Protein AF-A0A920L5B8-F1 (afdb_monomer_lite)

Radius of gyration: 17.92 Å; chains: 1; bounding box: 44×46×46 Å

pLDDT: mean 71.56, std 21.58, range [20.84, 95.31]

Structure (mmCIF, N/CA/C/O backbone):
data_AF-A0A920L5B8-F1
#
_entry.id   AF-A0A920L5B8-F1
#
loop_
_atom_site.group_PDB
_atom_site.id
_atom_site.type_symbol
_atom_site.label_atom_id
_atom_site.label_alt_id
_atom_site.label_comp_id
_atom_site.label_asym_id
_atom_site.label_entity_id
_atom_site.label_seq_id
_atom_site.pdbx_PDB_ins_code
_atom_site.Cartn_x
_atom_site.Cartn_y
_atom_site.Cartn_z
_atom_site.occupancy
_atom_site.B_iso_or_equiv
_atom_site.auth_seq_id
_atom_site.auth_comp_id
_atom_site.auth_asym_id
_atom_site.auth_atom_id
_atom_site.pdbx_PDB_model_num
ATOM 1 N N . MET A 1 1 ? 16.867 -9.151 -27.457 1.00 30.91 1 MET A N 1
ATOM 2 C CA . MET A 1 1 ? 15.542 -9.246 -28.100 1.00 30.91 1 MET A CA 1
ATOM 3 C C . MET A 1 1 ? 14.532 -8.808 -27.054 1.00 30.91 1 MET A C 1
ATOM 5 O O . MET A 1 1 ? 14.183 -9.601 -26.193 1.00 30.91 1 MET A O 1
ATOM 9 N N . MET A 1 2 ? 14.224 -7.510 -27.027 1.00 29.92 2 MET A N 1
ATOM 10 C CA . MET A 1 2 ? 13.249 -6.923 -26.103 1.00 29.92 2 MET A CA 1
ATOM 11 C C . MET A 1 2 ? 11.856 -7.281 -26.629 1.00 29.92 2 MET A C 1
ATOM 13 O O . MET A 1 2 ? 11.573 -7.010 -27.794 1.00 29.92 2 MET A O 1
ATOM 17 N N . MET A 1 3 ? 11.020 -7.935 -25.822 1.00 32.19 3 MET A N 1
ATOM 18 C CA . MET A 1 3 ? 9.588 -8.008 -26.113 1.00 32.19 3 MET A CA 1
ATOM 19 C C . MET A 1 3 ? 8.987 -6.674 -25.682 1.00 32.19 3 MET A C 1
ATOM 21 O O . MET A 1 3 ? 8.795 -6.455 -24.491 1.00 32.19 3 MET A O 1
ATOM 25 N N . GLN A 1 4 ? 8.725 -5.796 -26.643 1.00 35.47 4 GLN A N 1
ATOM 26 C CA . GLN A 1 4 ? 7.778 -4.705 -26.456 1.00 35.47 4 GLN A CA 1
ATOM 27 C C . GLN A 1 4 ? 6.396 -5.360 -26.349 1.00 35.47 4 GLN A C 1
ATOM 29 O O . GLN A 1 4 ? 6.001 -6.112 -27.243 1.00 35.47 4 GLN A O 1
ATOM 34 N N . ARG A 1 5 ? 5.746 -5.234 -25.191 1.00 47.03 5 ARG A N 1
ATOM 35 C CA . ARG A 1 5 ? 4.374 -5.703 -24.992 1.00 47.03 5 ARG A CA 1
ATOM 36 C C . ARG A 1 5 ? 3.487 -4.475 -24.946 1.00 47.03 5 ARG A C 1
ATOM 38 O O . ARG A 1 5 ? 3.365 -3.866 -23.892 1.00 47.03 5 ARG A O 1
ATOM 45 N N . ASP A 1 6 ? 2.881 -4.175 -26.082 1.00 42.00 6 ASP A N 1
ATOM 46 C CA . ASP A 1 6 ? 1.761 -3.250 -26.166 1.00 42.00 6 ASP A CA 1
ATOM 47 C C . ASP A 1 6 ? 0.565 -3.950 -25.500 1.00 42.00 6 ASP A C 1
ATOM 49 O O . ASP A 1 6 ? -0.008 -4.915 -26.017 1.00 42.00 6 ASP A O 1
ATOM 53 N N . LEU A 1 7 ? 0.262 -3.567 -24.261 1.00 46.00 7 LEU A N 1
ATOM 54 C CA . LEU A 1 7 ? -1.011 -3.891 -23.626 1.00 46.00 7 LEU A CA 1
ATOM 55 C C . LEU A 1 7 ? -2.042 -2.906 -24.189 1.00 46.00 7 LEU A C 1
ATOM 57 O O . LEU A 1 7 ? -2.391 -1.927 -23.539 1.00 46.00 7 LEU A O 1
ATOM 61 N N . ASP A 1 8 ? -2.517 -3.178 -25.408 1.00 50.62 8 ASP A N 1
ATOM 62 C CA . ASP A 1 8 ? -3.569 -2.407 -26.083 1.00 50.62 8 ASP A CA 1
ATOM 63 C C . ASP A 1 8 ? -4.897 -2.559 -25.324 1.00 50.62 8 ASP A C 1
ATOM 65 O O . ASP A 1 8 ? -5.742 -3.408 -25.627 1.00 50.62 8 ASP A O 1
ATOM 69 N N . VAL A 1 9 ? -5.083 -1.770 -24.267 1.00 52.72 9 VAL A N 1
ATOM 70 C CA . VAL A 1 9 ? -6.363 -1.673 -23.565 1.00 52.72 9 VAL A CA 1
ATOM 71 C C . VAL A 1 9 ? -7.166 -0.564 -24.225 1.00 52.72 9 VAL A C 1
ATOM 73 O O . VAL A 1 9 ? -7.097 0.584 -23.811 1.00 52.72 9 VAL A O 1
ATOM 76 N N . GLU A 1 10 ? -7.947 -0.891 -25.248 1.00 55.59 10 GLU A N 1
ATOM 77 C CA . GLU A 1 10 ? -8.912 0.050 -25.815 1.00 55.59 10 GLU A CA 1
ATOM 78 C C . GLU A 1 10 ? -10.115 0.170 -24.875 1.00 55.59 10 GLU A C 1
ATOM 80 O O . GLU A 1 10 ? -10.779 -0.819 -24.543 1.00 55.59 10 GLU A O 1
ATOM 85 N N . ILE A 1 11 ? -10.405 1.386 -24.421 1.00 57.59 11 ILE A N 1
ATOM 86 C CA . ILE A 1 11 ? -11.580 1.637 -23.598 1.00 57.59 11 ILE A CA 1
ATOM 87 C C . ILE A 1 11 ? -12.639 2.287 -24.477 1.00 57.59 11 ILE A C 1
ATOM 89 O O . ILE A 1 11 ? -12.420 3.338 -25.078 1.00 57.59 11 ILE A O 1
ATOM 93 N N . GLN A 1 12 ? -13.802 1.642 -24.532 1.00 67.12 12 GLN A N 1
ATOM 94 C CA . GLN A 1 12 ? -14.923 2.069 -25.355 1.00 67.12 12 GLN A CA 1
ATOM 95 C C . GLN A 1 12 ? -16.085 2.545 -24.483 1.00 67.12 12 GLN A C 1
ATOM 97 O O . GLN A 1 12 ? -16.550 1.824 -23.595 1.00 67.12 12 GLN A O 1
ATOM 102 N N . PHE A 1 13 ? -16.600 3.742 -24.760 1.00 65.38 13 PHE A N 1
ATOM 103 C CA . PHE A 1 13 ? -17.850 4.231 -24.184 1.00 65.38 13 PHE A CA 1
ATOM 104 C C . PHE A 1 13 ? -18.845 4.612 -25.262 1.00 65.38 13 PHE A C 1
ATOM 106 O O . PHE A 1 13 ? -18.477 5.072 -26.338 1.00 65.38 13 PHE A O 1
ATOM 113 N N . LYS A 1 14 ? -20.127 4.467 -24.929 1.00 72.62 14 LYS A N 1
ATOM 114 C CA . LYS A 1 14 ? -21.239 4.892 -25.768 1.00 72.62 14 LYS A CA 1
ATOM 115 C C . LYS A 1 14 ? -22.034 5.971 -25.050 1.00 72.62 14 LYS A C 1
ATOM 117 O O . LYS A 1 14 ? -22.434 5.765 -23.901 1.00 72.62 14 LYS A O 1
ATOM 122 N N . ASP A 1 15 ? -22.241 7.114 -25.693 1.00 74.56 15 ASP A N 1
ATOM 123 C CA . ASP A 1 15 ? -23.085 8.168 -25.131 1.00 74.56 15 ASP A CA 1
ATOM 124 C C . ASP A 1 15 ? -24.586 7.850 -25.289 1.00 74.56 15 ASP A C 1
ATOM 126 O O . ASP A 1 15 ? -24.990 6.842 -25.876 1.00 74.56 15 ASP A O 1
ATOM 130 N N . HIS A 1 16 ? -25.443 8.721 -24.750 1.00 68.12 16 HIS A N 1
ATOM 131 C CA . HIS A 1 16 ? -26.898 8.560 -24.833 1.00 68.12 16 HIS A CA 1
ATOM 132 C C . HIS A 1 16 ? -27.455 8.721 -26.261 1.00 68.12 16 HIS A C 1
ATOM 134 O O . HIS A 1 16 ? -28.543 8.228 -26.547 1.00 68.12 16 HIS A O 1
ATOM 140 N N . ALA A 1 17 ? -26.720 9.392 -27.153 1.00 83.75 17 ALA A N 1
ATOM 141 C CA . ALA A 1 17 ? -27.067 9.535 -28.565 1.00 83.75 17 ALA A CA 1
ATOM 142 C C . ALA A 1 17 ? -26.612 8.328 -29.407 1.00 83.75 17 ALA A C 1
ATOM 144 O O . ALA A 1 17 ? -26.988 8.212 -30.573 1.00 83.75 17 ALA A O 1
ATOM 145 N N . GLY A 1 18 ? -25.852 7.405 -28.812 1.00 77.62 18 GLY A N 1
ATOM 146 C CA . GLY A 1 18 ? -25.339 6.212 -29.463 1.00 77.62 18 GLY A CA 1
ATOM 147 C C . GLY A 1 18 ? -23.988 6.405 -30.151 1.00 77.62 18 GLY A C 1
ATOM 148 O O . GLY A 1 18 ? -23.583 5.506 -30.887 1.00 77.62 18 GLY A O 1
ATOM 149 N N . ASN A 1 19 ? -23.294 7.519 -29.913 1.00 76.88 19 ASN A N 1
ATOM 150 C CA . ASN A 1 19 ? -21.935 7.724 -30.404 1.00 76.88 19 ASN A CA 1
ATOM 151 C C . ASN A 1 19 ? -20.961 6.877 -29.588 1.00 76.88 19 ASN A C 1
ATOM 153 O O . ASN A 1 19 ? -21.048 6.842 -28.360 1.00 76.88 19 ASN A O 1
ATOM 157 N N . GLU A 1 20 ? -20.044 6.210 -30.277 1.00 83.44 20 GLU A N 1
ATOM 158 C CA . GLU A 1 20 ? -19.012 5.369 -29.677 1.00 83.44 20 GLU A CA 1
ATOM 159 C C . GLU A 1 20 ? -17.685 6.129 -29.650 1.00 83.44 20 GLU A C 1
ATOM 161 O O . GLU A 1 20 ? -17.288 6.754 -30.632 1.00 83.44 20 GLU A O 1
ATOM 166 N N . TYR A 1 21 ? -17.021 6.089 -28.501 1.00 67.00 21 TYR A N 1
ATOM 167 C CA . TYR A 1 21 ? -15.744 6.731 -28.242 1.00 67.00 21 TYR A CA 1
ATOM 168 C C . TYR A 1 21 ? -14.762 5.660 -27.808 1.00 67.00 21 TYR A C 1
ATOM 170 O O . TYR A 1 21 ? -15.005 4.989 -26.807 1.00 67.00 21 TYR A O 1
ATOM 178 N N . SER A 1 22 ? -13.668 5.526 -28.544 1.00 61.88 22 SER A N 1
ATOM 179 C CA . SER A 1 22 ? -12.535 4.681 -28.195 1.00 61.88 22 SER A CA 1
ATOM 180 C C . SER A 1 22 ? -11.364 5.560 -27.791 1.00 61.88 22 SER A C 1
ATOM 182 O O . SER A 1 22 ? -11.025 6.520 -28.486 1.00 61.88 22 SER A O 1
ATOM 184 N N . PHE A 1 23 ? -10.734 5.225 -26.679 1.00 58.91 23 PHE A N 1
ATOM 185 C CA . PHE A 1 23 ? -9.445 5.780 -26.309 1.00 58.91 23 PHE A CA 1
ATOM 186 C C . PHE A 1 23 ? -8.481 4.630 -26.100 1.00 58.91 23 PHE A C 1
ATOM 188 O O . PHE A 1 23 ? -8.820 3.627 -25.464 1.00 58.91 23 PHE A O 1
ATOM 195 N N . GLU A 1 24 ? -7.288 4.780 -26.665 1.00 57.78 24 GLU A N 1
ATOM 196 C CA . GLU A 1 24 ? -6.177 3.921 -26.297 1.00 57.78 24 GLU A CA 1
ATOM 197 C C . GLU A 1 24 ? -5.919 4.140 -24.807 1.00 57.78 24 GLU A C 1
ATOM 199 O O . GLU A 1 24 ? -5.869 5.273 -24.311 1.00 57.78 24 GLU A O 1
ATOM 204 N N . GLY A 1 25 ? -5.888 3.038 -24.065 1.00 53.28 25 GLY A N 1
ATOM 205 C CA . GLY A 1 25 ? -5.519 3.040 -22.664 1.00 53.28 25 GLY A CA 1
ATOM 206 C C . GLY A 1 25 ? -4.110 3.605 -22.492 1.00 53.28 25 GLY A C 1
ATOM 207 O O . GLY A 1 25 ? -3.371 3.732 -23.466 1.00 53.28 25 GLY A O 1
ATOM 208 N N . PRO A 1 26 ? -3.729 3.974 -21.260 1.00 54.16 26 PRO A N 1
ATOM 209 C CA . PRO A 1 26 ? -2.380 4.463 -21.016 1.00 54.16 26 PRO A CA 1
ATOM 210 C C . PRO A 1 26 ? -1.370 3.428 -21.522 1.00 54.16 26 PRO A C 1
ATOM 212 O O . PRO A 1 26 ? -1.435 2.271 -21.102 1.00 54.16 26 PRO A O 1
ATOM 215 N N . ASP A 1 27 ? -0.472 3.850 -22.417 1.00 59.78 27 ASP A N 1
ATOM 216 C CA . ASP A 1 27 ? 0.689 3.053 -22.804 1.00 59.78 27 ASP A CA 1
ATOM 217 C C . ASP A 1 27 ? 1.473 2.722 -21.521 1.00 59.78 27 ASP A C 1
ATOM 219 O O . ASP A 1 27 ? 1.692 3.574 -20.651 1.00 59.78 27 ASP A O 1
ATOM 223 N N . ASP A 1 28 ? 1.854 1.454 -21.364 1.00 61.44 28 ASP A N 1
ATOM 224 C CA . ASP A 1 28 ? 2.651 1.003 -20.225 1.00 61.44 28 ASP A CA 1
ATOM 225 C C . ASP A 1 28 ? 4.090 1.571 -20.287 1.00 61.44 28 ASP A C 1
ATOM 227 O O . ASP A 1 28 ? 4.877 1.339 -19.368 1.00 61.44 28 ASP A O 1
ATOM 231 N N . SER A 1 29 ? 4.436 2.371 -21.306 1.00 63.38 29 SER A N 1
ATOM 232 C CA . SER A 1 29 ? 5.663 3.177 -21.376 1.00 63.38 29 SER A CA 1
ATOM 233 C C . SER A 1 29 ? 5.933 4.014 -20.123 1.00 63.38 29 SER A C 1
ATOM 235 O O . SER A 1 29 ? 7.091 4.213 -19.757 1.00 63.38 29 SER A O 1
ATOM 237 N N . ASP A 1 30 ? 4.881 4.476 -19.443 1.00 66.62 30 ASP A N 1
ATOM 238 C CA . ASP A 1 30 ? 4.988 5.301 -18.233 1.00 66.62 30 ASP A CA 1
ATOM 239 C C . ASP A 1 30 ? 4.884 4.488 -16.934 1.00 66.62 30 ASP A C 1
ATOM 241 O O . ASP A 1 30 ? 4.873 5.048 -15.830 1.00 66.62 30 ASP A O 1
ATOM 245 N N . LEU A 1 31 ? 4.807 3.157 -17.043 1.00 71.00 31 LEU A N 1
ATOM 246 C CA . LEU A 1 31 ? 4.773 2.230 -15.920 1.00 71.00 31 LEU A CA 1
ATOM 247 C C . LEU A 1 31 ? 6.190 1.937 -15.418 1.00 71.00 31 LEU A C 1
ATOM 249 O O . LEU A 1 31 ? 6.934 1.131 -15.973 1.00 71.00 31 LEU A O 1
ATOM 253 N N . LEU A 1 32 ? 6.534 2.552 -14.290 1.00 75.06 32 LEU A N 1
ATOM 254 C CA . LEU A 1 32 ? 7.825 2.385 -13.631 1.00 75.06 32 LEU A CA 1
ATOM 255 C C . LEU A 1 32 ? 8.004 0.987 -13.029 1.00 75.06 32 LEU A C 1
ATOM 257 O O . LEU A 1 32 ? 9.110 0.453 -13.037 1.00 75.06 32 LEU A O 1
ATOM 261 N N . ALA A 1 33 ? 6.933 0.429 -12.460 1.00 76.50 33 ALA A N 1
ATOM 262 C CA . ALA A 1 33 ? 6.931 -0.918 -11.906 1.00 76.50 33 ALA A CA 1
ATOM 263 C C . ALA A 1 33 ? 5.513 -1.499 -11.810 1.00 76.50 33 ALA A C 1
ATOM 265 O O . ALA A 1 33 ? 4.560 -0.813 -11.416 1.00 76.50 33 ALA A O 1
ATOM 266 N N . PHE A 1 34 ? 5.417 -2.797 -12.079 1.00 79.56 34 PHE A N 1
ATOM 267 C CA . PHE A 1 34 ? 4.254 -3.649 -11.921 1.00 79.56 34 PHE A CA 1
ATOM 268 C C . PHE A 1 34 ? 4.581 -4.951 -11.186 1.00 79.56 34 PHE A C 1
ATOM 270 O O . PHE A 1 34 ? 5.283 -5.830 -11.687 1.00 79.56 34 PHE A O 1
ATOM 277 N N . TYR A 1 35 ? 3.934 -5.128 -10.033 1.00 80.81 35 TYR A N 1
ATOM 278 C CA . TYR A 1 35 ? 3.974 -6.371 -9.269 1.00 80.81 35 TYR A CA 1
ATOM 279 C C . TYR A 1 35 ? 2.635 -7.113 -9.387 1.00 80.81 35 TYR A C 1
ATOM 281 O O . TYR A 1 35 ? 1.652 -6.705 -8.757 1.00 80.81 35 TYR A O 1
ATOM 289 N N . PRO A 1 36 ? 2.562 -8.218 -10.151 1.00 76.88 36 PRO A N 1
ATOM 290 C CA . PRO A 1 36 ? 1.365 -9.057 -10.214 1.00 76.88 36 PRO A CA 1
ATOM 291 C C . PRO A 1 36 ? 1.142 -9.866 -8.928 1.00 76.88 36 PRO A C 1
ATOM 293 O O . PRO A 1 36 ? 0.041 -10.364 -8.716 1.00 76.88 36 PRO A O 1
ATOM 296 N N . LEU A 1 37 ? 2.179 -10.005 -8.088 1.00 79.44 37 LEU A N 1
ATOM 297 C CA . LEU A 1 37 ? 2.169 -10.788 -6.845 1.00 79.44 37 LEU A CA 1
ATOM 298 C C . LEU A 1 37 ? 1.729 -12.249 -7.049 1.00 79.44 37 LEU A C 1
ATOM 300 O O . LEU A 1 37 ? 1.071 -12.861 -6.207 1.00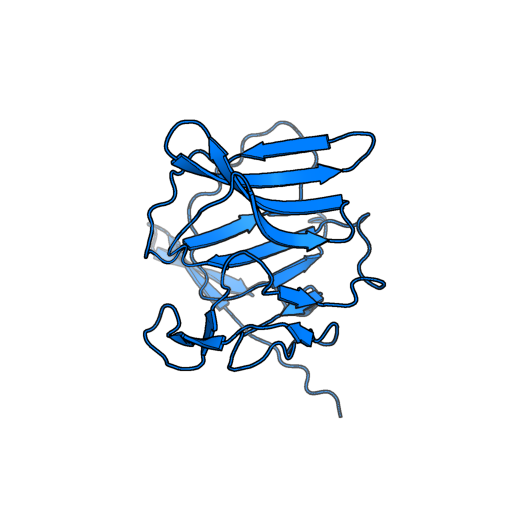 79.44 37 LEU A O 1
ATOM 304 N N . ASP A 1 38 ? 2.127 -12.809 -8.191 1.00 78.19 38 ASP A N 1
ATOM 305 C CA . ASP A 1 38 ? 1.878 -14.185 -8.612 1.00 78.19 38 ASP A CA 1
ATOM 306 C C . ASP A 1 38 ? 2.938 -15.128 -8.030 1.00 78.19 38 ASP A C 1
ATOM 308 O O . ASP A 1 38 ? 3.869 -15.560 -8.708 1.00 78.19 38 ASP A O 1
ATOM 312 N N . GLY A 1 39 ? 2.851 -15.363 -6.723 1.00 67.44 39 GLY A N 1
ATOM 313 C CA . GLY A 1 39 ? 3.766 -16.253 -6.012 1.00 67.44 39 GLY A CA 1
ATOM 314 C C . GLY A 1 39 ? 5.155 -15.671 -5.733 1.00 67.44 39 GLY A C 1
ATOM 315 O O . GLY A 1 39 ? 6.033 -16.394 -5.270 1.00 67.44 39 GLY A O 1
ATOM 316 N N . GLY A 1 40 ? 5.364 -14.380 -5.998 1.00 74.56 40 GLY A N 1
ATOM 317 C CA . GLY A 1 40 ? 6.645 -13.701 -5.829 1.00 74.56 40 GLY A CA 1
ATOM 318 C C . GLY A 1 40 ? 6.521 -12.177 -5.876 1.00 74.56 40 GLY A C 1
ATOM 319 O O . GLY A 1 40 ? 5.438 -11.637 -6.092 1.00 74.56 40 GLY A O 1
ATOM 320 N N . ALA A 1 41 ? 7.653 -11.489 -5.726 1.00 71.31 41 ALA A N 1
ATOM 321 C CA . ALA A 1 41 ? 7.793 -10.043 -5.940 1.00 71.31 41 ALA A CA 1
ATOM 322 C C . ALA A 1 41 ? 8.543 -9.704 -7.243 1.00 71.31 41 ALA A C 1
ATOM 324 O O . ALA A 1 41 ? 9.172 -8.650 -7.353 1.00 71.31 41 ALA A O 1
ATOM 325 N N . LEU A 1 42 ? 8.491 -10.610 -8.226 1.00 74.94 42 LEU A N 1
ATOM 326 C CA . LEU A 1 42 ? 9.054 -10.358 -9.547 1.00 74.94 42 LEU A CA 1
ATOM 327 C C . LEU A 1 42 ? 8.215 -9.295 -10.264 1.00 74.94 42 LEU A C 1
ATOM 329 O O . LEU A 1 42 ? 6.994 -9.424 -10.374 1.00 74.94 42 LEU A O 1
ATOM 333 N N . GLU A 1 43 ? 8.898 -8.261 -10.729 1.00 72.44 43 GLU A N 1
ATOM 334 C CA . GLU A 1 43 ? 8.338 -7.128 -11.461 1.00 72.44 43 GLU A CA 1
ATOM 335 C C . GLU A 1 43 ? 8.305 -7.452 -12.976 1.00 72.44 43 GLU A C 1
ATOM 337 O O . GLU A 1 43 ? 9.125 -8.249 -13.444 1.00 72.44 43 GLU A O 1
ATOM 342 N N . GLN A 1 44 ? 7.329 -6.932 -13.733 1.00 65.00 44 GLN A N 1
ATOM 343 C CA . GLN A 1 44 ? 7.081 -7.329 -15.133 1.00 65.00 44 GLN A CA 1
ATOM 344 C C . GLN A 1 44 ? 7.288 -6.238 -16.206 1.00 65.00 44 GLN A C 1
ATOM 346 O O . GLN A 1 44 ? 7.267 -6.588 -17.387 1.00 65.00 44 GLN A O 1
ATOM 351 N N . SER A 1 45 ? 7.483 -4.967 -15.849 1.00 60.94 45 SER A N 1
ATOM 352 C CA . SER A 1 45 ? 7.539 -3.805 -16.748 1.00 60.94 45 SER A CA 1
ATOM 353 C C . SER A 1 45 ? 8.948 -3.281 -17.041 1.00 60.94 45 SER A C 1
ATOM 355 O O . SER A 1 45 ? 9.115 -2.595 -18.045 1.00 60.94 45 SER A O 1
ATOM 357 N N . GLY A 1 46 ? 9.988 -3.652 -16.282 1.00 55.78 46 GLY A N 1
ATOM 358 C CA . GLY A 1 46 ? 11.370 -3.388 -16.717 1.00 55.78 46 GLY A CA 1
ATOM 359 C C . GLY A 1 46 ? 12.411 -3.058 -15.650 1.00 55.78 46 GLY A C 1
ATOM 360 O O . GLY A 1 46 ? 13.517 -2.658 -16.018 1.00 55.78 46 GLY A O 1
ATOM 361 N N . GLY A 1 47 ? 12.130 -3.237 -14.356 1.00 70.94 47 GLY A N 1
ATOM 362 C CA . GLY A 1 47 ? 13.101 -2.989 -13.282 1.00 70.94 47 GLY A CA 1
ATOM 363 C C . GLY A 1 47 ? 12.475 -3.013 -11.885 1.00 70.94 47 GLY A C 1
ATOM 364 O O . GLY A 1 47 ? 11.268 -3.057 -11.753 1.00 70.94 47 GLY A O 1
ATOM 365 N N . PHE A 1 48 ? 13.285 -2.969 -10.819 1.00 76.69 48 PHE A N 1
ATOM 366 C CA . PHE A 1 48 ? 12.821 -2.897 -9.413 1.00 76.69 48 PHE A CA 1
ATOM 367 C C . PHE A 1 48 ? 12.233 -4.176 -8.789 1.00 76.69 48 PHE A C 1
ATOM 369 O O . PHE A 1 48 ? 11.511 -4.097 -7.804 1.00 76.69 48 PHE A O 1
ATOM 376 N N . SER A 1 49 ? 12.581 -5.374 -9.270 1.00 81.19 49 SER A N 1
ATOM 377 C CA . SER A 1 49 ? 12.153 -6.617 -8.597 1.00 81.19 49 SER A CA 1
ATOM 378 C C . SER A 1 49 ? 12.444 -6.598 -7.091 1.00 81.19 49 SER A C 1
ATOM 380 O O . SER A 1 49 ? 13.531 -6.215 -6.656 1.00 81.19 49 SER A O 1
ATOM 382 N N . GLY A 1 50 ? 11.448 -7.003 -6.305 1.00 80.44 50 GLY A N 1
ATOM 383 C CA . GLY A 1 50 ? 11.516 -6.963 -4.853 1.00 80.44 50 GLY A CA 1
ATOM 384 C C . GLY A 1 50 ? 11.996 -8.274 -4.241 1.00 80.44 50 GLY A C 1
ATOM 385 O O . GLY A 1 50 ? 11.818 -9.354 -4.806 1.00 80.44 50 GLY A O 1
ATOM 386 N N . THR A 1 51 ? 12.545 -8.183 -3.035 1.00 86.25 51 THR A N 1
ATOM 387 C CA . THR A 1 51 ? 12.837 -9.335 -2.177 1.00 86.25 51 THR A CA 1
ATOM 388 C C . THR A 1 51 ? 11.695 -9.522 -1.188 1.00 86.25 51 THR A C 1
ATOM 390 O O . THR A 1 51 ? 11.300 -8.576 -0.503 1.00 86.25 51 THR A O 1
ATOM 393 N N . LEU A 1 52 ? 11.165 -10.743 -1.109 1.00 86.00 52 LEU A N 1
ATOM 394 C CA . LEU A 1 52 ? 10.146 -11.107 -0.129 1.00 86.00 52 LEU A CA 1
ATOM 395 C C . LEU A 1 52 ? 10.773 -11.373 1.236 1.00 86.00 52 LEU A C 1
ATOM 397 O O . LEU A 1 52 ? 11.694 -12.180 1.351 1.00 86.00 52 LEU A O 1
ATOM 401 N N . ASN A 1 53 ? 10.213 -10.754 2.270 1.00 85.50 53 ASN A N 1
ATOM 402 C CA . ASN A 1 53 ? 10.598 -10.971 3.656 1.00 85.50 53 ASN A CA 1
ATOM 403 C C . ASN A 1 53 ? 9.374 -11.459 4.440 1.00 85.50 53 ASN A C 1
ATOM 405 O O . ASN A 1 53 ? 8.475 -10.669 4.710 1.00 85.50 53 ASN A O 1
ATOM 409 N N . GLY A 1 54 ? 9.330 -12.750 4.787 1.00 83.44 54 GLY A N 1
ATOM 410 C CA . GLY A 1 54 ? 8.315 -13.333 5.685 1.00 83.44 54 GLY A CA 1
ATOM 411 C C . GLY A 1 54 ? 6.912 -13.551 5.102 1.00 83.44 54 GLY A C 1
ATOM 412 O O . GLY A 1 54 ? 6.059 -14.092 5.792 1.00 83.44 54 GLY A O 1
ATOM 413 N N . THR A 1 55 ? 6.665 -13.175 3.845 1.00 81.94 55 THR A N 1
ATOM 414 C CA . THR A 1 55 ? 5.333 -13.246 3.222 1.00 81.94 55 THR A CA 1
ATOM 415 C C . THR A 1 55 ? 4.967 -14.645 2.732 1.00 81.94 55 THR A C 1
ATOM 417 O O . THR A 1 55 ? 5.789 -15.304 2.090 1.00 81.94 55 THR A O 1
ATOM 420 N N . ASP A 1 56 ? 3.693 -15.008 2.870 1.00 82.56 56 ASP A N 1
ATOM 421 C CA . ASP A 1 56 ? 3.107 -16.219 2.286 1.00 82.56 56 ASP A CA 1
ATOM 422 C C . ASP A 1 56 ? 2.234 -15.909 1.065 1.00 82.56 56 ASP A C 1
ATOM 424 O O . ASP A 1 56 ? 1.698 -14.812 0.911 1.00 82.56 56 ASP A O 1
ATOM 428 N N . VAL A 1 57 ? 2.031 -16.898 0.196 1.00 85.50 57 VAL A N 1
ATOM 429 C CA . VAL A 1 57 ? 1.102 -16.782 -0.938 1.00 85.50 57 VAL A CA 1
ATOM 430 C C . VAL A 1 57 ? -0.341 -17.044 -0.504 1.00 85.50 57 VAL A C 1
ATOM 432 O O . VAL A 1 57 ? -0.615 -17.922 0.311 1.00 85.50 57 VAL A O 1
ATOM 435 N N . THR A 1 58 ? -1.296 -16.319 -1.085 1.00 86.62 58 THR A N 1
ATOM 436 C CA . THR A 1 58 ? -2.722 -16.433 -0.749 1.00 86.62 58 THR A CA 1
ATOM 437 C C . THR A 1 58 ? -3.627 -16.359 -1.985 1.00 86.62 58 THR A C 1
ATOM 439 O O . THR A 1 58 ? -3.175 -16.428 -3.132 1.00 86.62 58 THR A O 1
ATOM 442 N N . VAL A 1 59 ? -4.938 -16.324 -1.750 1.00 85.06 59 VAL A N 1
ATOM 443 C CA . VAL A 1 59 ? -5.983 -16.238 -2.772 1.00 85.06 59 VAL A CA 1
ATOM 444 C C . VAL A 1 59 ? -6.213 -14.780 -3.161 1.00 85.06 59 VAL A C 1
ATOM 446 O O . VAL A 1 59 ? -6.401 -13.930 -2.292 1.00 85.06 59 VAL A O 1
ATOM 449 N N . ASP A 1 60 ? -6.235 -14.490 -4.460 1.00 88.88 60 ASP A N 1
ATOM 450 C CA . ASP A 1 60 ? -6.525 -13.146 -4.962 1.00 88.88 60 ASP A CA 1
ATOM 451 C C . ASP A 1 60 ? -8.016 -12.768 -4.888 1.00 88.88 60 ASP A C 1
ATOM 453 O O . ASP A 1 60 ? -8.892 -13.538 -4.484 1.00 88.88 60 ASP A O 1
ATOM 457 N N . ARG A 1 61 ? -8.330 -11.553 -5.348 1.00 88.31 61 ARG A N 1
ATOM 458 C CA . ARG A 1 61 ? -9.706 -11.036 -5.435 1.00 88.31 61 ARG A CA 1
ATOM 459 C C . ARG A 1 61 ? -10.628 -11.798 -6.390 1.00 88.31 61 ARG A C 1
ATOM 461 O O . ARG A 1 61 ? -11.833 -11.588 -6.340 1.00 88.31 61 ARG A O 1
ATOM 468 N N . SER A 1 62 ? -10.080 -12.634 -7.271 1.00 88.69 62 SER A N 1
ATOM 469 C CA . SER A 1 62 ? -10.834 -13.470 -8.214 1.00 88.69 62 SER A CA 1
ATOM 470 C C . SER A 1 62 ? -10.934 -14.929 -7.753 1.00 88.69 62 SER A C 1
ATOM 472 O O . SER A 1 62 ? -11.412 -15.772 -8.509 1.00 88.69 62 SER A O 1
ATOM 474 N N . GLY A 1 63 ? -10.486 -15.249 -6.534 1.00 85.19 63 GLY A N 1
ATOM 475 C CA . GLY A 1 63 ? -10.523 -16.609 -5.997 1.00 85.19 63 GLY A CA 1
ATOM 476 C C . GLY A 1 63 ? -9.376 -17.510 -6.469 1.00 85.19 63 GLY A C 1
ATOM 477 O O . GLY A 1 63 ? -9.400 -18.714 -6.209 1.00 85.19 63 GLY A O 1
ATOM 478 N N . LYS A 1 64 ? -8.357 -16.971 -7.148 1.00 84.69 64 LYS A N 1
ATOM 479 C CA . LYS A 1 64 ? -7.216 -17.741 -7.655 1.00 84.69 64 LYS A CA 1
ATOM 480 C C . LYS A 1 64 ? -6.134 -17.867 -6.584 1.00 84.69 64 LYS A C 1
ATOM 482 O O . LYS A 1 64 ? -5.623 -16.872 -6.075 1.00 84.69 64 LYS A O 1
ATOM 487 N N . LYS A 1 65 ? -5.766 -19.106 -6.253 1.00 86.25 65 LYS A N 1
ATOM 488 C CA . LYS A 1 65 ? -4.669 -19.416 -5.321 1.00 86.25 65 LYS A CA 1
ATOM 489 C C . LYS A 1 65 ? -3.318 -19.004 -5.908 1.00 86.25 65 LYS A C 1
ATOM 491 O O . LYS A 1 65 ? -3.083 -19.209 -7.096 1.00 86.25 65 LYS A O 1
ATOM 496 N N . GLY A 1 66 ? -2.433 -18.481 -5.062 1.00 81.12 66 GLY A N 1
ATOM 497 C CA . GLY A 1 66 ? -1.065 -18.114 -5.437 1.00 81.12 66 GLY A CA 1
ATOM 498 C C . GLY A 1 66 ? -0.955 -16.798 -6.205 1.00 81.12 66 GLY A C 1
ATOM 499 O O . GLY A 1 66 ? 0.113 -16.500 -6.718 1.00 81.12 66 GLY A O 1
ATOM 500 N N . LYS A 1 67 ? -2.043 -16.023 -6.304 1.00 84.44 67 LYS A N 1
ATOM 501 C CA . LYS A 1 67 ? -2.114 -14.769 -7.077 1.00 84.44 67 LYS A CA 1
ATOM 502 C C . LYS A 1 67 ? -2.144 -13.512 -6.193 1.00 84.44 67 LYS A C 1
ATOM 504 O O . LYS A 1 67 ? -2.535 -12.440 -6.643 1.00 84.44 67 LYS A O 1
ATOM 509 N N . ALA A 1 68 ? -1.805 -13.665 -4.918 1.00 87.50 68 ALA A N 1
ATOM 510 C CA . ALA A 1 68 ? -1.667 -12.586 -3.951 1.00 87.50 68 ALA A CA 1
ATOM 511 C C . ALA A 1 68 ? -0.669 -12.995 -2.861 1.00 87.50 68 ALA A C 1
ATOM 513 O O . ALA A 1 68 ? -0.391 -14.185 -2.686 1.00 87.50 68 ALA A O 1
ATOM 514 N N . LEU A 1 69 ? -0.191 -12.016 -2.093 1.00 88.38 69 LEU A N 1
ATOM 515 C CA . LEU A 1 69 ? 0.628 -12.236 -0.902 1.00 88.38 69 LEU A CA 1
ATOM 516 C C . LEU A 1 69 ? -0.140 -11.860 0.366 1.00 88.38 69 LEU A C 1
ATOM 518 O O . LEU A 1 69 ? -0.956 -10.937 0.364 1.00 88.38 69 LEU A O 1
ATOM 522 N N . PHE A 1 70 ? 0.135 -12.589 1.440 1.00 89.00 70 PHE A N 1
ATOM 523 C CA . PHE A 1 70 ? -0.328 -12.309 2.787 1.00 89.00 70 PHE A CA 1
ATOM 524 C C . PHE A 1 70 ? 0.809 -11.683 3.597 1.00 89.00 70 PHE A C 1
ATOM 526 O O . PHE A 1 70 ? 1.944 -12.157 3.559 1.00 89.00 70 PHE A O 1
ATOM 533 N N . PHE A 1 71 ? 0.476 -10.618 4.325 1.00 90.69 71 PHE A N 1
ATOM 534 C CA . PHE A 1 71 ? 1.387 -9.886 5.197 1.00 90.69 71 PHE A CA 1
ATOM 535 C C . PHE A 1 71 ? 0.825 -9.921 6.618 1.00 90.69 71 PHE A C 1
ATOM 537 O O . PHE A 1 71 ? -0.325 -9.539 6.834 1.00 90.69 71 PHE A O 1
ATOM 544 N N . ASN A 1 72 ? 1.639 -10.320 7.592 1.00 84.69 72 ASN A N 1
ATOM 545 C CA . ASN A 1 72 ? 1.242 -10.427 8.999 1.00 84.69 72 ASN A CA 1
ATOM 546 C C . ASN A 1 72 ? 1.040 -9.080 9.722 1.00 84.69 72 ASN A C 1
ATOM 548 O O . ASN A 1 72 ? 0.675 -9.056 10.896 1.00 84.69 72 ASN A O 1
ATOM 552 N N . GLY A 1 73 ? 1.313 -7.957 9.050 1.00 82.88 73 GLY A N 1
ATOM 553 C CA . GLY A 1 73 ? 1.147 -6.613 9.602 1.00 82.88 73 GLY A CA 1
ATOM 554 C C . GLY A 1 73 ? 2.191 -6.198 10.646 1.00 82.88 73 GLY A C 1
ATOM 555 O O . GLY A 1 73 ? 2.021 -5.142 11.254 1.00 82.88 73 GLY A O 1
ATOM 556 N N . GLN A 1 74 ? 3.249 -6.991 10.852 1.00 81.75 74 GLN A N 1
ATOM 557 C CA . GLN A 1 74 ? 4.326 -6.721 11.812 1.00 81.75 74 GLN A CA 1
ATOM 558 C C . GLN A 1 74 ? 5.694 -6.597 11.134 1.00 81.75 74 GLN A C 1
ATOM 560 O O . GLN A 1 74 ? 6.311 -5.535 11.196 1.00 81.75 74 GLN A O 1
ATOM 565 N N . SER A 1 75 ? 6.172 -7.669 10.497 1.00 86.25 75 SER A N 1
ATOM 566 C CA . SER A 1 75 ? 7.518 -7.741 9.906 1.00 86.25 75 SER A CA 1
ATOM 567 C C . SER A 1 75 ? 7.511 -7.929 8.397 1.00 86.25 75 SER A C 1
ATOM 569 O O . SER A 1 75 ? 8.508 -7.625 7.738 1.00 86.25 75 SER A O 1
ATOM 571 N N . ASP A 1 76 ? 6.413 -8.450 7.852 1.00 88.25 76 ASP A N 1
ATOM 572 C CA . ASP A 1 76 ? 6.389 -8.886 6.464 1.00 88.25 76 ASP A CA 1
ATOM 573 C C . ASP A 1 76 ? 6.415 -7.697 5.517 1.00 88.25 76 ASP A C 1
ATOM 575 O O . ASP A 1 76 ? 5.681 -6.721 5.693 1.00 88.25 76 ASP A O 1
ATOM 579 N N . ASN A 1 77 ? 7.257 -7.777 4.492 1.00 88.06 77 ASN A N 1
ATOM 580 C CA . ASN A 1 77 ? 7.361 -6.729 3.489 1.00 88.06 77 ASN A CA 1
ATOM 581 C C . ASN A 1 77 ? 7.941 -7.253 2.175 1.00 88.06 77 ASN A C 1
ATOM 583 O O . ASN A 1 77 ? 8.573 -8.310 2.114 1.00 88.06 77 ASN A O 1
ATOM 587 N N . ILE A 1 78 ? 7.734 -6.458 1.128 1.00 89.00 78 ILE A N 1
ATOM 588 C CA . ILE A 1 78 ? 8.505 -6.539 -0.106 1.00 89.00 78 ILE A CA 1
ATOM 589 C C . ILE A 1 78 ? 9.506 -5.393 -0.066 1.00 89.00 78 ILE A C 1
ATOM 591 O O . ILE A 1 78 ? 9.108 -4.227 -0.028 1.00 89.00 78 ILE A O 1
ATOM 595 N N . GLN A 1 79 ? 10.794 -5.717 -0.087 1.00 89.12 79 GLN A N 1
ATOM 596 C CA . GLN A 1 79 ? 11.838 -4.708 -0.153 1.00 89.12 79 GLN A CA 1
ATOM 597 C C . GLN A 1 79 ? 12.276 -4.508 -1.599 1.00 89.12 79 GLN A C 1
ATOM 599 O O . GLN A 1 79 ? 12.712 -5.448 -2.258 1.00 89.12 79 GLN A O 1
ATOM 604 N N . VAL A 1 80 ? 12.188 -3.268 -2.069 1.00 86.88 80 VAL A N 1
ATOM 605 C CA . VAL A 1 80 ? 12.578 -2.852 -3.418 1.00 86.88 80 VAL A CA 1
ATOM 606 C C . VAL A 1 80 ? 13.673 -1.795 -3.304 1.00 86.88 80 VAL A C 1
ATOM 608 O O . VAL A 1 80 ? 13.554 -0.868 -2.497 1.00 86.88 80 VAL A O 1
ATOM 611 N N . ASP A 1 81 ? 14.730 -1.906 -4.109 1.00 85.25 81 ASP A N 1
ATOM 612 C CA . ASP A 1 81 ? 15.729 -0.841 -4.221 1.00 85.25 81 ASP A CA 1
ATOM 613 C C . ASP A 1 81 ? 15.166 0.337 -5.029 1.00 85.25 81 ASP A C 1
ATOM 615 O O . ASP A 1 81 ? 15.286 0.404 -6.246 1.00 85.25 81 ASP A O 1
ATOM 619 N N . GLY A 1 82 ? 14.550 1.290 -4.334 1.00 77.06 82 GLY A N 1
ATOM 620 C CA . GLY A 1 82 ? 14.003 2.505 -4.935 1.00 77.06 82 GLY A CA 1
ATOM 621 C C . GLY A 1 82 ? 15.041 3.588 -5.259 1.00 77.06 82 GLY A C 1
ATOM 622 O O . GLY A 1 82 ? 14.652 4.743 -5.427 1.00 77.06 82 GLY A O 1
ATOM 623 N N . SER A 1 83 ? 16.346 3.288 -5.289 1.00 79.62 83 SER A N 1
ATOM 624 C CA . SER A 1 83 ? 17.399 4.291 -5.518 1.00 79.62 83 SER A CA 1
ATOM 625 C C . SER A 1 83 ? 17.240 5.050 -6.841 1.00 79.62 83 SER A C 1
ATOM 627 O O . SER A 1 83 ? 17.467 6.264 -6.863 1.00 79.62 83 SER A O 1
ATOM 629 N N . GLY A 1 84 ? 16.776 4.358 -7.887 1.00 76.94 84 GLY A N 1
ATOM 630 C CA . GLY A 1 84 ? 16.465 4.913 -9.208 1.00 76.94 84 GLY A CA 1
ATOM 631 C C . GLY A 1 84 ? 15.109 5.617 -9.327 1.00 76.94 84 GLY A C 1
ATOM 632 O O . GLY A 1 84 ? 14.823 6.176 -10.379 1.00 76.94 84 GLY A O 1
ATOM 633 N N . ILE A 1 85 ? 14.276 5.616 -8.278 1.00 76.75 85 ILE A N 1
ATOM 634 C CA . ILE A 1 85 ? 12.980 6.304 -8.290 1.00 76.75 85 ILE A CA 1
ATOM 635 C C . ILE A 1 85 ? 13.183 7.756 -7.849 1.00 76.75 85 ILE A C 1
ATOM 637 O O . ILE A 1 85 ? 13.555 8.039 -6.700 1.00 76.75 85 ILE A O 1
ATOM 641 N N . LEU A 1 86 ? 12.939 8.674 -8.781 1.00 71.38 86 LEU A N 1
ATOM 642 C CA . LEU A 1 86 ? 13.027 10.114 -8.582 1.00 71.38 86 LEU A CA 1
ATOM 643 C C . LEU A 1 86 ? 11.696 10.657 -8.034 1.00 71.38 86 LEU A C 1
ATOM 645 O O . LEU A 1 86 ? 10.641 10.500 -8.636 1.00 71.38 86 LEU A O 1
ATOM 649 N N . LEU A 1 87 ? 11.745 11.280 -6.854 1.00 66.62 87 LEU A N 1
ATOM 650 C CA . LEU A 1 87 ? 10.572 11.792 -6.122 1.00 66.62 87 LEU A CA 1
ATOM 651 C C . LEU A 1 87 ? 10.162 13.222 -6.517 1.00 66.62 87 LEU A C 1
ATOM 653 O O .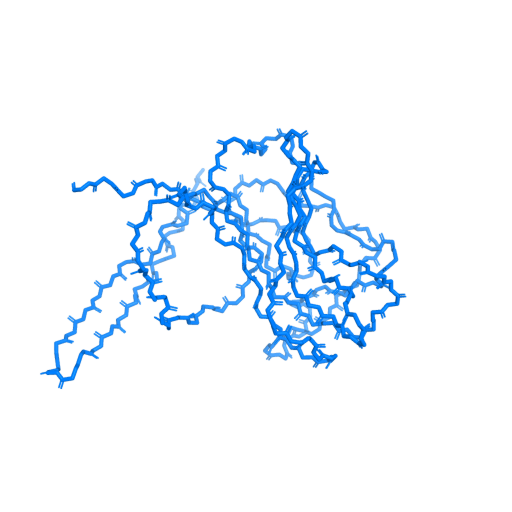 LEU A 1 87 ? 9.197 13.758 -5.981 1.00 66.62 87 LEU A O 1
ATOM 657 N N . ASN A 1 88 ? 10.914 13.855 -7.414 1.00 63.59 88 ASN A N 1
ATOM 658 C CA . ASN A 1 88 ? 10.639 15.183 -7.966 1.00 63.59 88 ASN A CA 1
ATOM 659 C C . ASN A 1 88 ? 9.721 15.141 -9.200 1.00 63.59 88 ASN A C 1
ATOM 661 O O . ASN A 1 88 ? 9.489 16.178 -9.814 1.00 63.59 88 ASN A O 1
ATOM 665 N N . GLU A 1 89 ? 9.225 13.961 -9.565 1.00 62.06 89 GLU A N 1
ATOM 666 C CA . GLU A 1 89 ? 8.327 13.736 -10.693 1.00 62.06 89 GLU A CA 1
ATOM 667 C C . GLU A 1 89 ? 6.928 13.329 -10.205 1.00 62.06 89 GLU A C 1
ATOM 669 O O . GLU A 1 89 ? 6.718 12.954 -9.047 1.00 62.06 89 GLU A O 1
ATOM 674 N N . HIS A 1 90 ? 5.939 13.440 -11.089 1.00 70.00 90 HIS A N 1
ATOM 675 C CA . HIS A 1 90 ? 4.536 13.177 -10.785 1.00 70.00 90 HIS A CA 1
ATOM 676 C C . HIS A 1 90 ? 4.301 11.673 -10.598 1.00 70.00 90 HIS A C 1
ATOM 678 O O . HIS A 1 90 ? 4.064 10.962 -11.567 1.00 70.00 90 HIS A O 1
ATOM 684 N N . LEU A 1 91 ? 4.350 11.190 -9.355 1.00 72.12 91 LEU A N 1
ATOM 685 C CA . LEU A 1 91 ? 4.168 9.776 -9.033 1.00 72.12 91 LEU A CA 1
ATOM 686 C C . LEU A 1 91 ? 2.693 9.421 -8.820 1.00 72.12 91 LEU A C 1
ATOM 688 O O . LEU A 1 91 ? 2.027 9.994 -7.956 1.00 72.12 91 LEU A O 1
ATOM 692 N N . SER A 1 92 ? 2.215 8.410 -9.538 1.00 77.31 92 SER A N 1
ATOM 693 C CA . SER A 1 92 ? 0.973 7.707 -9.212 1.00 77.31 92 SER A CA 1
ATOM 694 C C . SER A 1 92 ? 1.287 6.363 -8.593 1.00 77.31 92 SER A C 1
ATOM 696 O O . SER A 1 92 ? 2.195 5.676 -9.052 1.00 77.31 92 SER A O 1
ATOM 698 N N . VAL A 1 93 ? 0.503 5.955 -7.599 1.00 79.38 93 VAL A N 1
ATOM 699 C CA . VAL A 1 93 ? 0.561 4.598 -7.057 1.00 79.38 93 VAL A CA 1
ATOM 700 C C . VAL A 1 93 ? -0.839 4.018 -6.911 1.00 79.38 93 VAL A C 1
ATOM 702 O O . VAL A 1 93 ? -1.767 4.717 -6.513 1.00 79.38 93 VAL A O 1
ATOM 705 N N . SER A 1 94 ? -1.014 2.736 -7.200 1.00 83.44 94 SER A N 1
ATOM 706 C CA . SER A 1 94 ? -2.249 1.996 -6.896 1.00 83.44 94 SER A CA 1
ATOM 707 C C . SER A 1 94 ? -1.931 0.682 -6.199 1.00 83.44 94 SER A C 1
ATOM 709 O O . SER A 1 94 ? -0.776 0.305 -6.176 1.00 83.44 94 SER A O 1
ATOM 711 N N . ALA A 1 95 ? -2.890 0.028 -5.550 1.00 84.38 95 ALA A N 1
ATOM 712 C CA . ALA A 1 95 ? -2.751 -1.316 -4.990 1.00 84.38 95 ALA A CA 1
ATOM 713 C C . ALA A 1 95 ? -4.134 -1.949 -4.798 1.00 84.38 95 ALA A C 1
ATOM 715 O O . ALA A 1 95 ? -5.117 -1.254 -4.531 1.00 84.38 95 ALA A O 1
ATOM 716 N N . TRP A 1 96 ? -4.210 -3.279 -4.843 1.00 89.19 96 TRP A N 1
ATOM 717 C CA . TRP A 1 96 ? -5.336 -4.008 -4.256 1.00 89.19 96 TRP A CA 1
ATOM 718 C C . TRP A 1 96 ? -4.958 -4.507 -2.868 1.00 89.19 96 TRP A C 1
ATOM 720 O O . TRP A 1 96 ? -3.930 -5.159 -2.706 1.00 89.19 96 TRP A O 1
ATOM 730 N N . VAL A 1 97 ? -5.806 -4.238 -1.878 1.00 91.81 97 VAL A N 1
ATOM 731 C CA . VAL A 1 97 ? -5.592 -4.665 -0.489 1.00 91.81 97 VAL A CA 1
ATOM 732 C C . VAL A 1 97 ? -6.838 -5.319 0.084 1.00 91.81 97 VAL A C 1
ATOM 734 O O . VAL A 1 97 ? -7.957 -4.920 -0.232 1.00 91.81 97 VAL A O 1
ATOM 737 N N . LYS A 1 98 ? -6.642 -6.311 0.952 1.00 93.81 98 LYS A N 1
ATOM 738 C CA . LYS A 1 98 ? -7.698 -6.926 1.759 1.00 93.81 98 LYS A CA 1
ATOM 739 C C . LYS A 1 98 ? -7.245 -6.965 3.220 1.00 93.81 98 LYS A C 1
ATOM 741 O O . LYS A 1 98 ? -6.555 -7.907 3.606 1.00 93.81 98 LYS A O 1
ATOM 746 N N . PRO A 1 99 ? -7.576 -5.944 4.022 1.00 93.38 99 PRO A N 1
ATOM 747 C CA . PRO A 1 99 ? -7.254 -5.935 5.445 1.00 93.38 99 PRO A CA 1
ATOM 748 C C . PRO A 1 99 ? -7.989 -7.074 6.149 1.00 93.38 99 PRO A C 1
ATOM 750 O O . PRO A 1 99 ? -9.192 -7.216 5.963 1.00 93.38 99 PRO A O 1
ATOM 753 N N . HIS A 1 100 ? -7.280 -7.896 6.918 1.00 88.69 100 HIS A N 1
ATOM 754 C CA . HIS A 1 100 ? -7.882 -8.989 7.692 1.00 88.69 100 HIS A CA 1
ATOM 755 C C . HIS A 1 100 ? -7.921 -8.648 9.182 1.00 88.69 100 HIS A C 1
ATOM 757 O O . HIS A 1 100 ? -8.951 -8.788 9.830 1.00 88.69 100 HIS A O 1
ATOM 763 N N . ASP A 1 101 ? -6.805 -8.136 9.702 1.00 87.81 101 ASP A N 1
ATOM 764 C CA . ASP A 1 101 ? -6.674 -7.737 11.094 1.00 87.81 101 ASP A CA 1
ATOM 765 C C . ASP A 1 101 ? -5.694 -6.559 11.215 1.00 87.81 101 ASP A C 1
ATOM 767 O O . ASP A 1 101 ? -4.518 -6.675 10.864 1.00 87.81 101 ASP A O 1
ATOM 771 N N . LEU A 1 102 ? -6.184 -5.399 11.659 1.00 89.06 102 LEU A N 1
ATOM 772 C CA . LEU A 1 102 ? -5.384 -4.183 11.823 1.00 89.06 102 LEU A CA 1
ATOM 773 C C . LEU A 1 102 ? -5.193 -3.892 13.314 1.00 89.06 102 LEU A C 1
ATOM 775 O O . LEU A 1 102 ? -6.125 -3.496 14.011 1.00 89.06 102 LEU A O 1
ATOM 779 N N . GLN A 1 103 ? -3.962 -4.076 13.792 1.00 85.69 103 GLN A N 1
ATOM 780 C CA . GLN A 1 103 ? -3.602 -3.986 15.214 1.00 85.69 103 GLN A CA 1
ATOM 781 C C . GLN A 1 103 ? -2.895 -2.671 15.590 1.00 85.69 103 GLN A C 1
ATOM 783 O O . GLN A 1 103 ? -2.827 -2.305 16.763 1.00 85.69 103 GLN A O 1
ATOM 788 N N . SER A 1 104 ? -2.396 -1.927 14.601 1.00 90.19 104 SER A N 1
ATOM 789 C CA . SER A 1 104 ? -1.622 -0.697 14.791 1.00 90.19 104 SER A CA 1
ATOM 790 C C . SER A 1 104 ? -2.405 0.526 14.323 1.00 90.19 104 SER A C 1
ATOM 792 O O . SER A 1 104 ? -3.372 0.426 13.573 1.00 90.19 104 SER A O 1
ATOM 794 N N . SER A 1 105 ? -1.987 1.725 14.735 1.00 92.94 105 SER A N 1
ATOM 795 C CA . SER A 1 105 ? -2.599 2.969 14.239 1.00 92.94 105 SER A CA 1
ATOM 796 C C . SER A 1 105 ? -2.271 3.256 12.772 1.00 92.94 105 SER A C 1
ATOM 798 O O . SER A 1 105 ? -2.979 4.026 12.126 1.00 92.94 105 SER A O 1
ATOM 800 N N . TYR A 1 106 ? -1.205 2.651 12.247 1.00 91.12 106 TYR A N 1
ATOM 801 C CA . TYR A 1 106 ? -0.729 2.850 10.886 1.00 91.12 106 TYR A CA 1
ATOM 802 C C . TYR A 1 106 ? -0.297 1.517 10.286 1.00 91.12 106 TYR A C 1
ATOM 804 O O . TYR A 1 106 ? 0.439 0.766 10.922 1.00 91.12 106 TYR A O 1
ATOM 812 N N . HIS A 1 107 ? -0.709 1.272 9.046 1.00 92.06 107 HIS A N 1
ATOM 813 C CA . HIS A 1 107 ? -0.278 0.134 8.242 1.00 92.06 107 HIS A CA 1
ATOM 814 C C . HIS A 1 107 ? 0.096 0.636 6.850 1.00 92.06 107 HIS A C 1
ATOM 816 O O . HIS A 1 107 ? -0.774 1.017 6.065 1.00 92.06 107 HIS A O 1
ATOM 822 N N . THR A 1 108 ? 1.393 0.706 6.560 1.00 91.88 108 THR A N 1
ATOM 823 C CA . THR A 1 108 ? 1.882 1.147 5.250 1.00 91.88 108 THR A CA 1
ATOM 824 C C . THR A 1 108 ? 1.604 0.067 4.213 1.00 91.88 108 THR A C 1
ATOM 826 O O . THR A 1 108 ? 1.992 -1.080 4.399 1.00 91.88 108 THR A O 1
ATOM 829 N N . VAL A 1 109 ? 0.941 0.450 3.122 1.00 91.38 109 VAL A N 1
ATOM 830 C CA . VAL A 1 109 ? 0.748 -0.413 1.952 1.00 91.38 109 VAL A CA 1
ATOM 831 C C . VAL A 1 109 ? 1.898 -0.215 0.971 1.00 91.38 109 VAL A C 1
ATOM 833 O O . VAL A 1 109 ? 2.477 -1.185 0.498 1.00 91.38 109 VAL A O 1
ATOM 836 N N . VAL A 1 110 ? 2.259 1.043 0.696 1.00 89.50 110 VAL A N 1
ATOM 837 C CA . VAL A 1 110 ? 3.403 1.397 -0.154 1.00 89.50 110 VAL A CA 1
ATOM 838 C C . VAL A 1 110 ? 4.157 2.553 0.484 1.00 89.50 110 VAL A C 1
ATOM 840 O O . VAL A 1 110 ? 3.551 3.563 0.845 1.00 89.50 110 VAL A O 1
ATOM 843 N N . GLY A 1 111 ? 5.473 2.413 0.617 1.00 88.31 111 GLY A N 1
ATOM 844 C CA . GLY A 1 111 ? 6.356 3.447 1.149 1.00 88.31 111 GLY A CA 1
ATOM 845 C C . GLY A 1 111 ? 7.547 3.685 0.227 1.00 88.31 111 GLY A C 1
ATOM 846 O O . GLY A 1 111 ? 8.091 2.739 -0.335 1.00 88.31 111 GLY A O 1
ATOM 847 N N . LEU A 1 112 ? 7.965 4.943 0.093 1.00 85.00 112 LEU A N 1
ATOM 848 C CA . LEU A 1 112 ? 9.126 5.330 -0.706 1.00 85.00 112 LEU A CA 1
ATOM 849 C C . LEU A 1 112 ? 10.002 6.322 0.068 1.00 85.00 112 LEU A C 1
ATOM 851 O O . LEU A 1 112 ? 9.589 7.451 0.333 1.00 85.00 112 LEU A O 1
ATOM 855 N N . ARG A 1 113 ? 11.217 5.875 0.429 1.00 78.75 113 ARG A N 1
ATOM 856 C CA . ARG A 1 113 ? 12.327 6.667 1.013 1.00 78.75 113 ARG A CA 1
ATOM 857 C C . ARG A 1 113 ? 11.913 7.603 2.161 1.00 78.75 113 ARG A C 1
ATOM 859 O O . ARG A 1 113 ? 12.367 8.739 2.220 1.00 78.75 113 ARG A O 1
ATOM 866 N N . GLU A 1 114 ? 11.004 7.150 3.029 1.00 77.69 114 GLU A N 1
ATOM 867 C CA . GLU A 1 114 ? 10.373 7.938 4.113 1.00 77.69 114 GLU A CA 1
ATOM 868 C C . GLU A 1 114 ? 9.616 9.203 3.665 1.00 77.69 114 GLU A C 1
ATOM 870 O O . GLU A 1 114 ? 9.026 9.900 4.491 1.00 77.69 114 GLU A O 1
ATOM 875 N N . ALA A 1 115 ? 9.607 9.492 2.366 1.00 82.69 115 ALA A N 1
ATOM 876 C CA . ALA A 1 115 ? 9.082 10.709 1.781 1.00 82.69 115 ALA A CA 1
ATOM 877 C C . ALA A 1 115 ? 7.651 10.550 1.289 1.00 82.69 115 ALA A C 1
ATOM 879 O O . ALA A 1 115 ? 6.906 11.517 1.282 1.00 82.69 115 ALA A O 1
ATOM 880 N N . PHE A 1 116 ? 7.241 9.344 0.912 1.00 86.06 116 PHE A N 1
ATOM 881 C CA . PHE A 1 116 ? 5.875 9.056 0.499 1.00 86.06 116 PHE A CA 1
ATOM 882 C C . PHE A 1 116 ? 5.388 7.783 1.181 1.00 86.06 116 PHE A C 1
ATOM 884 O O . PHE A 1 116 ? 6.108 6.786 1.229 1.00 86.06 116 PHE A O 1
ATOM 891 N N . ASN A 1 117 ? 4.168 7.807 1.713 1.00 88.81 117 ASN A N 1
ATOM 892 C CA . ASN A 1 117 ? 3.529 6.636 2.297 1.00 88.81 117 ASN A CA 1
ATOM 893 C C . ASN A 1 117 ? 2.036 6.613 1.968 1.00 88.81 117 ASN A C 1
ATOM 895 O O . ASN A 1 117 ? 1.285 7.448 2.475 1.00 88.81 117 ASN A O 1
ATOM 899 N N . LEU A 1 118 ? 1.609 5.601 1.218 1.00 89.38 118 LEU A N 1
ATOM 900 C CA . LEU A 1 118 ? 0.216 5.188 1.110 1.00 89.38 118 LEU A CA 1
ATOM 901 C C . LEU A 1 118 ? -0.072 4.179 2.224 1.00 89.38 118 LEU A C 1
ATOM 903 O O . LEU A 1 118 ? 0.586 3.139 2.310 1.00 89.38 118 LEU A O 1
ATOM 907 N N . LYS A 1 119 ? -1.025 4.481 3.105 1.00 91.31 119 LYS A N 1
ATOM 908 C CA . LYS A 1 119 ? -1.258 3.705 4.329 1.00 91.31 119 LYS A CA 1
ATOM 909 C C . LYS A 1 119 ? -2.733 3.597 4.692 1.00 91.31 119 LYS A C 1
ATOM 911 O O . LYS A 1 119 ? -3.546 4.425 4.296 1.00 91.31 119 LYS A O 1
ATOM 916 N N . LEU A 1 120 ? -3.054 2.603 5.508 1.00 93.12 120 LEU A N 1
ATOM 917 C CA . LEU A 1 120 ? -4.290 2.561 6.280 1.00 93.12 120 LEU A CA 1
ATOM 918 C C . LEU A 1 120 ? -4.007 3.190 7.643 1.00 93.12 120 LEU A C 1
ATOM 920 O O . LEU A 1 120 ? -3.097 2.763 8.356 1.00 93.12 120 LEU A O 1
ATOM 924 N N . GLN A 1 121 ? -4.756 4.232 7.984 1.00 94.94 121 GLN A N 1
ATOM 925 C CA . GLN A 1 121 ? -4.581 4.995 9.213 1.00 94.94 121 GLN A CA 1
ATOM 926 C C . GLN A 1 121 ? -5.837 4.910 10.072 1.00 94.94 121 GLN A C 1
ATOM 928 O O . GLN A 1 121 ? -6.948 5.143 9.592 1.00 94.94 121 GLN A O 1
ATOM 933 N N . LYS A 1 122 ? -5.641 4.635 11.360 1.00 95.12 122 LYS A N 1
ATOM 934 C CA . LYS A 1 122 ? -6.701 4.660 12.361 1.00 95.12 122 LYS A CA 1
ATOM 935 C C . LYS A 1 122 ? -7.135 6.098 12.634 1.00 95.12 122 LYS A C 1
ATOM 937 O O . LYS A 1 122 ? -6.303 6.959 12.919 1.00 95.12 122 LYS A O 1
ATOM 942 N N . ASN A 1 123 ? -8.435 6.349 12.570 1.00 94.38 123 ASN A N 1
ATOM 943 C CA . ASN A 1 123 ? -9.052 7.602 12.985 1.00 94.38 123 ASN A CA 1
ATOM 944 C C . ASN A 1 123 ? -10.387 7.298 13.681 1.00 94.38 123 ASN A C 1
ATOM 946 O O . ASN A 1 123 ? -11.253 6.622 13.124 1.00 94.38 123 ASN A O 1
ATOM 950 N N . GLY A 1 124 ? -10.534 7.745 14.930 1.00 90.69 124 GLY A N 1
ATOM 951 C CA . GLY A 1 124 ? -11.645 7.336 15.790 1.00 90.69 124 GLY A CA 1
ATOM 952 C C . GLY A 1 124 ? -11.727 5.811 15.930 1.00 90.69 124 GLY A C 1
ATOM 953 O O . GLY A 1 124 ? -10.744 5.147 16.265 1.00 90.69 124 GLY A O 1
ATOM 954 N N . GLN A 1 125 ? -12.910 5.257 15.669 1.00 86.56 125 GLN A N 1
ATOM 955 C CA . GLN A 1 125 ? -13.187 3.821 15.747 1.00 86.56 125 GLN A CA 1
ATOM 956 C C . GLN A 1 125 ? -12.804 3.043 14.474 1.00 86.56 125 GLN A C 1
ATOM 958 O O . GLN A 1 125 ? -12.955 1.825 14.457 1.00 86.56 125 GLN A O 1
ATOM 963 N N . GLY A 1 126 ? -12.330 3.713 13.418 1.00 93.94 126 GLY A N 1
ATOM 964 C CA . GLY A 1 126 ? -12.185 3.128 12.084 1.00 93.94 126 GLY A CA 1
ATOM 965 C C . GLY A 1 126 ? -10.808 3.292 11.451 1.00 93.94 126 GLY A C 1
ATOM 966 O O . GLY A 1 126 ? -9.955 4.019 11.959 1.00 93.94 126 GLY A O 1
ATOM 967 N N . TYR A 1 127 ? -10.616 2.636 10.306 1.00 95.31 127 TYR A N 1
ATOM 968 C CA . TYR A 1 127 ? -9.444 2.797 9.447 1.00 95.31 127 TYR A CA 1
ATOM 969 C C . TYR A 1 127 ? -9.833 3.440 8.123 1.00 95.31 127 TYR A C 1
ATOM 971 O O . TYR A 1 127 ? -10.893 3.150 7.574 1.00 95.31 127 TYR A O 1
ATOM 979 N N . TYR A 1 128 ? -8.952 4.290 7.609 1.00 94.50 128 TYR A N 1
ATOM 980 C CA . TYR A 1 128 ? -9.152 5.035 6.371 1.00 94.50 128 TYR A CA 1
ATOM 981 C C . TYR A 1 128 ? -7.875 5.010 5.541 1.00 94.50 128 TYR A C 1
ATOM 983 O O . TYR A 1 128 ? -6.769 4.953 6.087 1.00 94.50 128 TYR A O 1
ATOM 991 N N . LEU A 1 129 ? -8.021 5.108 4.221 1.00 92.31 129 LEU A N 1
ATOM 992 C CA . LEU A 1 129 ? -6.888 5.347 3.336 1.00 92.31 129 LEU A CA 1
ATOM 993 C C . LEU A 1 129 ? -6.293 6.730 3.625 1.00 92.31 129 LEU A C 1
ATOM 995 O O . LEU A 1 129 ? -7.018 7.723 3.654 1.00 92.31 129 LEU A O 1
ATOM 999 N N . ALA A 1 130 ? -4.982 6.797 3.816 1.00 92.06 130 ALA A N 1
ATOM 1000 C CA . ALA A 1 130 ? -4.251 8.033 4.031 1.00 92.06 130 ALA A CA 1
ATOM 1001 C C . ALA A 1 130 ? -2.954 8.063 3.222 1.00 92.06 130 ALA A C 1
ATOM 1003 O O . ALA A 1 130 ? -2.344 7.031 2.935 1.00 92.06 130 ALA A O 1
ATOM 1004 N N . VAL A 1 131 ? -2.528 9.274 2.885 1.00 89.62 131 VAL A N 1
ATOM 1005 C CA . VAL A 1 131 ? -1.294 9.563 2.159 1.00 89.62 131 VAL A CA 1
ATOM 1006 C C . VAL A 1 131 ? -0.498 10.547 2.989 1.00 89.62 131 VAL A C 1
ATOM 1008 O O . VAL A 1 131 ? -1.019 11.594 3.368 1.00 89.62 131 VAL A O 1
ATOM 1011 N N . HIS A 1 132 ? 0.744 10.198 3.312 1.00 88.50 132 HIS A N 1
ATOM 1012 C CA . HIS A 1 132 ? 1.677 11.084 4.010 1.00 88.50 132 HIS A CA 1
ATOM 1013 C C . HIS A 1 132 ? 2.860 11.365 3.095 1.00 88.50 132 HIS A C 1
ATOM 1015 O O . HIS A 1 132 ? 3.487 10.423 2.606 1.00 88.50 132 HIS A O 1
ATOM 1021 N N . ILE A 1 133 ? 3.168 12.642 2.901 1.00 86.00 133 ILE A N 1
ATOM 1022 C CA . ILE A 1 133 ? 4.257 13.119 2.058 1.00 86.00 133 ILE A CA 1
ATOM 1023 C C . ILE A 1 133 ? 5.172 13.997 2.904 1.00 86.00 133 ILE A C 1
ATOM 1025 O O . ILE A 1 133 ? 4.706 14.848 3.658 1.00 86.00 133 ILE A O 1
ATOM 1029 N N . LYS A 1 134 ? 6.478 13.776 2.803 1.00 83.44 134 LYS A N 1
ATOM 1030 C CA . LYS A 1 134 ? 7.497 14.572 3.474 1.00 83.44 134 LYS A CA 1
ATOM 1031 C C . LYS A 1 134 ? 8.165 15.469 2.441 1.00 83.44 134 LYS A C 1
ATOM 1033 O O . LYS A 1 134 ? 8.911 14.991 1.591 1.00 83.44 134 LYS A O 1
ATOM 1038 N N . THR A 1 135 ? 7.876 16.760 2.524 1.00 76.56 135 THR A N 1
ATOM 1039 C CA . THR A 1 135 ? 8.510 17.811 1.722 1.00 76.56 135 THR A CA 1
ATOM 1040 C C . THR A 1 135 ? 9.469 18.594 2.632 1.00 76.56 135 THR A C 1
ATOM 1042 O O . THR A 1 135 ? 10.454 18.039 3.116 1.00 76.56 135 THR A O 1
ATOM 1045 N N . ASN A 1 136 ? 9.141 19.844 2.963 1.00 78.69 136 ASN A N 1
ATOM 1046 C CA . ASN A 1 136 ? 9.790 20.641 4.013 1.00 78.69 136 ASN A CA 1
ATOM 1047 C C . ASN A 1 136 ? 9.191 20.373 5.411 1.00 78.69 136 ASN A C 1
ATOM 1049 O O . ASN A 1 136 ? 9.676 20.884 6.419 1.00 78.69 136 ASN A O 1
ATOM 1053 N N . GLY A 1 137 ? 8.128 19.569 5.459 1.00 82.75 137 GLY A N 1
ATOM 1054 C CA . GLY A 1 137 ? 7.396 19.104 6.631 1.00 82.75 137 GLY A CA 1
ATOM 1055 C C . GLY A 1 137 ? 6.520 17.909 6.243 1.00 82.75 137 GLY A C 1
ATOM 1056 O O . GLY A 1 137 ? 6.651 17.385 5.136 1.00 82.75 137 GLY A O 1
ATOM 1057 N N . TRP A 1 138 ? 5.653 17.459 7.149 1.00 85.00 138 TRP A N 1
ATOM 1058 C CA . TRP A 1 138 ? 4.680 16.411 6.837 1.00 85.00 138 TRP A CA 1
ATOM 1059 C C . TRP A 1 138 ? 3.394 17.021 6.289 1.00 85.00 138 TRP A C 1
ATOM 1061 O O . TRP A 1 138 ? 2.664 17.684 7.022 1.00 85.00 138 TRP A O 1
ATOM 1071 N N . ASP A 1 139 ? 3.098 16.717 5.034 1.00 86.38 139 ASP A N 1
ATOM 1072 C CA . ASP A 1 139 ? 1.794 16.923 4.423 1.00 86.38 139 ASP A CA 1
ATOM 1073 C C . ASP A 1 139 ? 1.020 15.606 4.477 1.00 86.38 139 ASP A C 1
ATOM 1075 O O . ASP A 1 139 ? 1.556 14.532 4.192 1.00 86.38 139 ASP A O 1
ATOM 1079 N N . SER A 1 140 ? -0.250 15.653 4.875 1.00 87.94 140 SER A N 1
ATOM 1080 C CA . SER A 1 140 ? -1.078 14.449 4.936 1.00 87.94 140 SER A CA 1
ATOM 1081 C C . SER A 1 140 ? -2.489 14.696 4.429 1.00 87.94 140 SER A C 1
ATOM 1083 O O . SER A 1 140 ? -3.068 15.760 4.635 1.00 87.94 140 SER A O 1
ATOM 1085 N N . GLY A 1 141 ? -3.037 13.687 3.761 1.00 87.06 141 GLY A N 1
ATOM 1086 C CA . GLY A 1 141 ? -4.427 13.627 3.332 1.00 87.06 141 GLY A CA 1
ATOM 1087 C C . GLY A 1 141 ? -5.035 12.286 3.724 1.00 87.06 141 GLY A C 1
ATOM 1088 O O . GLY A 1 141 ? -4.337 11.275 3.792 1.00 87.06 141 GLY A O 1
ATOM 1089 N N . GLN A 1 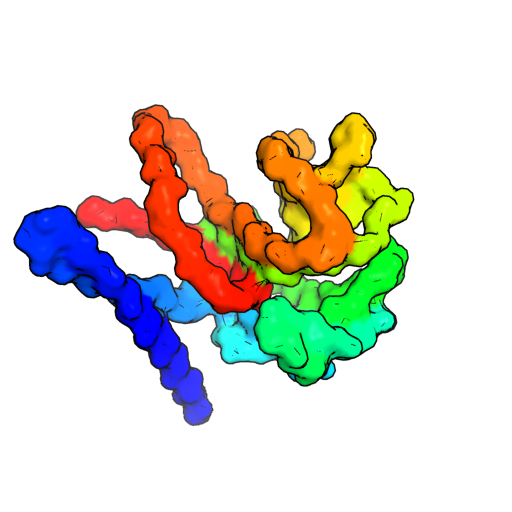142 ? -6.337 12.272 3.992 1.00 90.44 142 GLN A N 1
ATOM 1090 C CA . GLN A 1 142 ? -7.092 11.066 4.322 1.00 90.44 142 GLN A CA 1
ATOM 1091 C C . GLN A 1 142 ? -8.394 11.047 3.517 1.00 90.44 142 GLN A C 1
ATOM 1093 O O . GLN A 1 142 ? -9.033 12.083 3.333 1.00 90.44 142 GLN A O 1
ATOM 1098 N N . GLY A 1 143 ? -8.775 9.868 3.029 1.00 86.44 143 GLY A N 1
ATOM 1099 C CA . GLY A 1 143 ? -10.067 9.640 2.389 1.00 86.44 143 GLY A CA 1
ATOM 1100 C C . GLY A 1 143 ? -11.207 9.516 3.403 1.00 86.44 143 GLY A C 1
ATOM 1101 O O . GLY A 1 143 ? -10.992 9.265 4.582 1.00 86.44 143 GLY A O 1
ATOM 1102 N N . SER A 1 144 ? -12.448 9.640 2.940 1.00 87.25 144 SER A N 1
ATOM 1103 C CA . SER A 1 144 ? -13.647 9.573 3.792 1.00 87.25 144 SER A CA 1
ATOM 1104 C C . SER A 1 144 ? -14.244 8.169 3.940 1.00 87.25 144 SER A C 1
ATOM 1106 O O . SER A 1 144 ? -15.180 7.974 4.712 1.00 87.25 144 SER A O 1
ATOM 1108 N N . THR A 1 145 ? -13.740 7.188 3.189 1.00 89.62 145 THR A N 1
ATOM 1109 C CA . THR A 1 145 ? -14.286 5.824 3.187 1.00 89.62 145 THR A CA 1
ATOM 1110 C C . THR A 1 145 ? -13.729 5.020 4.353 1.00 89.62 145 THR A C 1
ATOM 1112 O O . THR A 1 145 ? -12.516 4.820 4.444 1.00 89.62 145 THR A O 1
ATOM 1115 N N . LEU A 1 146 ? -14.630 4.536 5.209 1.00 92.94 146 LEU A N 1
ATOM 1116 C CA . LEU A 1 146 ? -14.305 3.574 6.252 1.00 92.94 146 LEU A CA 1
ATOM 1117 C C . LEU A 1 146 ? -13.933 2.224 5.623 1.00 92.94 146 LEU A C 1
ATOM 1119 O O . LEU A 1 146 ? -14.619 1.731 4.727 1.00 92.94 146 LEU A O 1
ATOM 1123 N N . ILE A 1 147 ? -12.839 1.641 6.100 1.00 91.69 147 ILE A N 1
ATOM 1124 C CA . ILE A 1 147 ? -12.341 0.343 5.658 1.00 91.69 147 ILE A CA 1
ATOM 1125 C C . ILE A 1 147 ? -12.933 -0.763 6.530 1.00 91.69 147 ILE A C 1
ATOM 1127 O O . ILE A 1 147 ? -12.688 -0.814 7.737 1.00 91.69 147 ILE A O 1
ATOM 1131 N N . ASP A 1 148 ? -13.670 -1.665 5.889 1.00 93.62 148 ASP A N 1
ATOM 1132 C CA . ASP A 1 148 ? -14.174 -2.900 6.474 1.00 93.62 148 ASP A CA 1
ATOM 1133 C C . ASP A 1 148 ? -13.121 -4.007 6.340 1.00 93.62 148 ASP A C 1
ATOM 1135 O O . ASP A 1 148 ? -12.385 -4.080 5.350 1.00 93.62 148 ASP A O 1
ATOM 1139 N N . MET A 1 149 ? -13.066 -4.903 7.324 1.00 91.56 149 MET A N 1
ATOM 1140 C CA . MET A 1 149 ? -12.194 -6.075 7.251 1.00 91.56 149 MET A CA 1
ATOM 1141 C C . MET A 1 149 ? -12.732 -7.094 6.245 1.00 91.56 149 MET A C 1
ATOM 1143 O O . MET A 1 149 ? -13.916 -7.131 5.912 1.00 91.56 149 MET A O 1
ATOM 1147 N N . ASP A 1 150 ? -11.832 -7.935 5.753 1.00 91.69 150 ASP A N 1
ATOM 1148 C CA . ASP A 1 150 ? -12.105 -9.050 4.856 1.00 91.69 150 ASP A CA 1
ATOM 1149 C C . ASP A 1 150 ? -12.739 -8.685 3.512 1.00 91.69 150 ASP A C 1
ATOM 1151 O O . ASP A 1 150 ? -13.294 -9.541 2.812 1.00 91.69 150 ASP A O 1
ATOM 1155 N N . ARG A 1 151 ? -12.552 -7.438 3.078 1.00 90.25 151 ARG A N 1
ATOM 1156 C CA . ARG A 1 151 ? -12.996 -6.947 1.775 1.00 90.25 151 ARG A CA 1
ATOM 1157 C C . ARG A 1 151 ? -11.828 -6.440 0.936 1.00 90.25 151 ARG A C 1
ATOM 1159 O O . ARG A 1 151 ? -10.928 -5.777 1.436 1.00 90.25 151 ARG A O 1
ATOM 1166 N N . TRP A 1 152 ? -11.852 -6.763 -0.357 1.00 88.81 152 TRP A N 1
ATOM 1167 C CA . TRP A 1 152 ? -10.893 -6.227 -1.321 1.00 88.81 152 TRP A CA 1
ATOM 1168 C C . TRP A 1 152 ? -11.224 -4.773 -1.666 1.00 88.81 152 TRP A C 1
ATOM 1170 O O . TRP A 1 152 ? -12.344 -4.471 -2.081 1.00 88.81 152 TRP A O 1
ATOM 1180 N N . TYR A 1 153 ? -10.221 -3.908 -1.563 1.00 87.12 153 TYR A N 1
ATOM 1181 C CA . TYR A 1 153 ? -10.253 -2.511 -1.977 1.00 87.12 153 TYR A CA 1
ATOM 1182 C C . TYR A 1 153 ? -9.206 -2.271 -3.053 1.00 87.12 153 TYR A C 1
ATOM 1184 O O . TYR A 1 153 ? -8.070 -2.728 -2.923 1.00 87.12 153 TYR A O 1
ATOM 1192 N N . HIS A 1 154 ? -9.582 -1.519 -4.084 1.00 87.81 154 HIS A N 1
ATOM 1193 C CA . HIS A 1 154 ? -8.618 -0.844 -4.940 1.00 87.81 154 HIS A CA 1
ATOM 1194 C C . HIS A 1 154 ? -8.314 0.510 -4.314 1.00 87.81 154 HIS A C 1
ATOM 1196 O O . HIS A 1 154 ? -9.228 1.308 -4.103 1.00 87.81 154 HIS A O 1
ATOM 1202 N N . ILE A 1 155 ? -7.051 0.753 -3.998 1.00 84.25 155 ILE A N 1
ATOM 1203 C CA . ILE A 1 155 ? -6.584 2.030 -3.473 1.00 84.25 155 ILE A CA 1
ATOM 1204 C C . ILE A 1 155 ? -5.661 2.662 -4.501 1.00 84.25 155 ILE A C 1
ATOM 1206 O O . ILE A 1 155 ? -4.853 1.976 -5.119 1.00 84.25 155 ILE A O 1
ATOM 1210 N N . SER A 1 156 ? -5.779 3.967 -4.692 1.00 83.25 156 SER A N 1
ATOM 1211 C CA . SER A 1 156 ? -4.933 4.698 -5.626 1.00 83.25 156 SER A CA 1
ATOM 1212 C C . SER A 1 156 ? -4.683 6.104 -5.127 1.00 83.25 156 SER A C 1
ATOM 1214 O O . SER A 1 156 ? -5.604 6.761 -4.642 1.00 83.25 156 SER A O 1
ATOM 1216 N N . GLN A 1 157 ? -3.452 6.562 -5.299 1.00 78.62 157 GLN A N 1
ATOM 1217 C CA . GLN A 1 157 ? -3.071 7.953 -5.17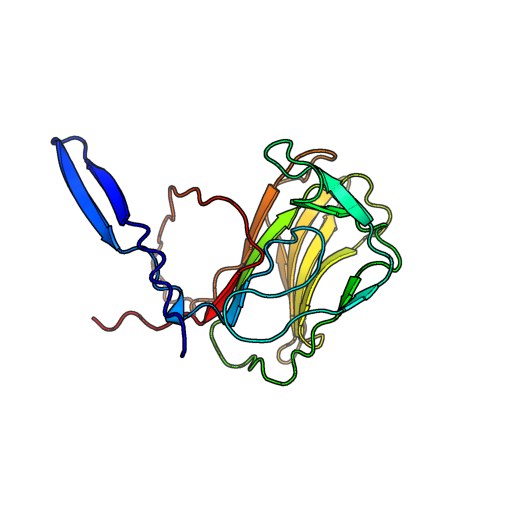7 1.00 78.62 157 GLN A CA 1
ATOM 1218 C C . GLN A 1 157 ? -2.626 8.441 -6.562 1.00 78.62 157 GLN A C 1
ATOM 1220 O O . GLN A 1 157 ? -1.584 7.988 -7.045 1.00 78.62 157 GLN A O 1
ATOM 1225 N N . PRO A 1 158 ? -3.409 9.317 -7.216 1.00 69.62 158 PRO A N 1
ATOM 1226 C CA . PRO A 1 158 ? -3.005 9.952 -8.465 1.00 69.62 158 PRO A CA 1
ATOM 1227 C C . PRO A 1 158 ? -1.871 10.963 -8.207 1.00 69.62 158 PRO A C 1
ATOM 1229 O O . PRO A 1 158 ? -1.643 11.342 -7.048 1.00 69.62 158 PRO A O 1
ATOM 1232 N N . PRO A 1 159 ? -1.178 11.439 -9.256 1.00 62.94 159 PRO A N 1
ATOM 1233 C CA . PRO A 1 159 ? -0.162 12.454 -9.076 1.00 62.94 159 PRO A CA 1
ATOM 1234 C C . PRO A 1 159 ? -0.831 13.733 -8.572 1.00 62.94 159 PRO A C 1
ATOM 1236 O O . PRO A 1 159 ? -1.949 14.073 -8.971 1.00 62.94 159 PRO A O 1
ATOM 1239 N N . MET A 1 160 ? -0.164 14.445 -7.665 1.00 51.84 160 MET A N 1
ATOM 1240 C CA . MET A 1 160 ? -0.671 15.732 -7.199 1.00 51.84 160 MET A CA 1
ATOM 1241 C C . MET A 1 160 ? -0.616 16.729 -8.356 1.00 51.84 160 MET A C 1
ATOM 1243 O O . MET A 1 160 ? 0.452 17.227 -8.693 1.00 51.84 160 MET A O 1
ATOM 1247 N N . MET A 1 161 ? -1.767 17.025 -8.959 1.00 40.44 161 MET A N 1
ATOM 1248 C CA . MET A 1 161 ? -1.889 18.167 -9.857 1.00 40.44 161 MET A CA 1
ATOM 1249 C C . MET A 1 161 ? -1.872 19.440 -9.012 1.00 40.44 161 MET A C 1
ATOM 1251 O O . MET A 1 161 ? -2.640 19.573 -8.054 1.00 40.44 161 MET A O 1
ATOM 1255 N N . GLU A 1 162 ? -0.969 20.364 -9.340 1.00 36.38 162 GLU A N 1
ATOM 1256 C CA . GLU A 1 162 ? -0.943 21.698 -8.751 1.00 36.38 162 GLU A CA 1
ATOM 1257 C C . GLU A 1 162 ? -2.351 22.302 -8.878 1.00 36.38 162 GLU A C 1
ATOM 1259 O O . GLU A 1 162 ? -2.933 22.309 -9.965 1.00 36.38 162 GLU A O 1
ATOM 1264 N N . LYS A 1 163 ? -2.953 22.732 -7.759 1.00 30.09 163 LYS A N 1
ATOM 1265 C CA . LYS A 1 163 ? -4.305 23.308 -7.751 1.00 30.09 163 LYS A CA 1
ATOM 1266 C C . LYS A 1 163 ? -4.321 24.580 -8.604 1.00 30.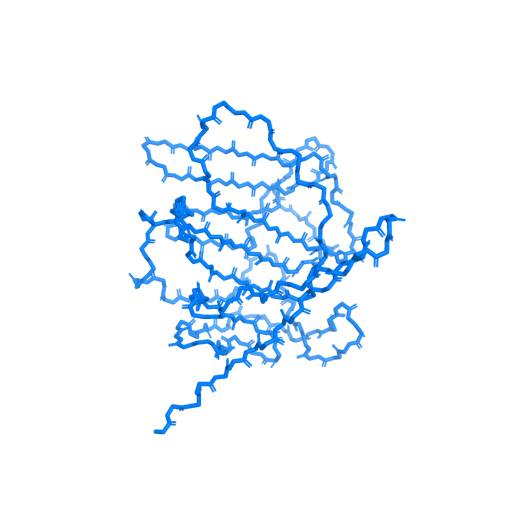09 163 LYS A C 1
ATOM 1268 O O . LYS A 1 163 ? -4.141 25.677 -8.081 1.00 30.09 163 LYS A O 1
ATOM 1273 N N . LYS A 1 164 ? -4.627 24.460 -9.892 1.00 29.03 164 LYS A N 1
ATOM 1274 C CA . LYS A 1 164 ? -5.344 25.516 -10.599 1.00 29.03 164 LYS A CA 1
ATOM 1275 C C . LYS A 1 164 ? -6.818 25.325 -10.290 1.00 29.03 164 LYS A C 1
ATOM 1277 O O . LYS A 1 164 ? -7.357 24.230 -10.414 1.00 29.03 164 LYS A O 1
ATOM 1282 N N . SER A 1 165 ? -7.432 26.384 -9.777 1.00 35.12 165 SER A N 1
ATOM 1283 C CA . SER A 1 165 ? -8.873 26.476 -9.617 1.00 35.12 165 SER A CA 1
ATOM 1284 C C . SER A 1 165 ? -9.531 26.147 -10.952 1.00 35.12 165 SER A C 1
ATOM 1286 O O . SER A 1 165 ? -9.420 26.936 -11.879 1.00 35.12 165 SER A O 1
ATOM 1288 N N . ASP A 1 166 ? -10.116 24.963 -11.056 1.00 30.75 166 ASP A N 1
ATOM 1289 C CA . ASP A 1 166 ? -11.443 24.735 -11.608 1.00 30.75 166 ASP A CA 1
ATOM 1290 C C . ASP A 1 166 ? -11.834 23.282 -11.326 1.00 30.75 166 ASP A C 1
ATOM 1292 O O . ASP A 1 166 ? -11.028 22.354 -11.364 1.00 30.75 166 ASP A O 1
ATOM 1296 N N . SER A 1 167 ? -13.080 23.103 -10.907 1.00 34.56 167 SER A N 1
ATOM 1297 C CA . SER A 1 167 ? -13.653 21.825 -10.509 1.00 34.56 167 SER A CA 1
ATOM 1298 C C . SER A 1 167 ? -13.623 20.812 -11.657 1.00 34.56 167 SER A C 1
ATOM 1300 O O . SER A 1 167 ? -14.295 21.027 -12.664 1.00 34.56 167 SER A O 1
ATOM 1302 N N . MET A 1 168 ? -12.961 19.668 -11.473 1.00 24.58 168 MET A N 1
ATOM 1303 C CA . MET A 1 168 ? -13.232 18.465 -12.266 1.00 24.58 168 MET A CA 1
ATOM 1304 C C . MET A 1 168 ? -13.737 17.353 -11.350 1.00 24.58 168 MET A C 1
ATOM 1306 O O . MET A 1 168 ? -13.025 16.830 -10.496 1.00 24.58 168 MET A O 1
ATOM 1310 N N . SER A 1 169 ? -15.020 17.040 -11.530 1.00 30.61 169 SER A N 1
ATOM 1311 C CA . SER A 1 169 ? -15.621 15.773 -11.130 1.00 30.61 169 SER A CA 1
ATOM 1312 C C . SER A 1 169 ? -14.938 14.658 -11.923 1.00 30.61 169 SER A C 1
ATOM 1314 O O . SER A 1 169 ? -15.006 14.664 -13.150 1.00 30.61 169 SER A O 1
ATOM 1316 N N . MET A 1 170 ? -14.289 13.712 -11.245 1.00 28.02 170 MET A N 1
ATOM 1317 C CA . MET A 1 170 ? -13.876 12.450 -11.862 1.00 28.02 170 MET A CA 1
ATOM 1318 C C . MET A 1 170 ? -14.903 11.379 -11.489 1.00 28.02 170 MET A C 1
ATOM 1320 O O . MET A 1 170 ? -14.717 10.574 -10.577 1.00 28.02 170 MET A O 1
ATOM 1324 N N . ASP A 1 171 ? -16.029 11.416 -12.196 1.00 26.25 171 ASP A N 1
ATOM 1325 C CA . ASP A 1 171 ? -16.978 10.315 -12.255 1.00 26.25 171 ASP A CA 1
ATOM 1326 C C . ASP A 1 171 ? -16.403 9.191 -13.136 1.00 26.25 171 ASP A C 1
ATOM 1328 O O . ASP A 1 171 ? -16.031 9.416 -14.284 1.00 26.25 171 ASP A O 1
ATOM 1332 N N . ARG A 1 172 ? -16.434 7.964 -12.596 1.00 24.95 172 ARG A N 1
ATOM 1333 C CA . ARG A 1 172 ? -16.382 6.664 -13.300 1.00 24.95 172 ARG A CA 1
ATOM 1334 C C . ARG A 1 172 ? -15.068 6.272 -14.000 1.00 24.95 172 ARG A C 1
ATOM 1336 O O . ARG A 1 172 ? -14.909 6.502 -15.189 1.00 24.95 172 ARG A O 1
ATOM 1343 N N . MET A 1 173 ? -14.260 5.431 -13.339 1.00 23.33 173 MET A N 1
ATOM 1344 C CA . MET A 1 173 ? -13.735 4.220 -13.999 1.00 23.33 173 MET A CA 1
ATOM 1345 C C . MET A 1 173 ? -13.186 3.152 -13.035 1.00 23.33 173 MET A C 1
ATOM 1347 O O . MET A 1 173 ? -12.539 3.459 -12.038 1.00 23.33 173 MET A O 1
ATOM 1351 N N . MET A 1 174 ? -13.453 1.883 -13.368 1.00 24.00 174 MET A N 1
ATOM 1352 C CA . MET A 1 174 ? -12.875 0.668 -12.779 1.00 24.00 174 MET A CA 1
ATOM 1353 C C . MET A 1 174 ? -11.732 0.161 -13.670 1.00 24.00 174 MET A C 1
ATOM 1355 O O . MET A 1 174 ? -11.935 0.053 -14.876 1.00 24.00 174 MET A O 1
ATOM 1359 N N . VAL A 1 175 ? -10.603 -0.263 -13.087 1.00 24.16 175 VAL A N 1
ATOM 1360 C CA . VAL A 1 175 ? -9.577 -1.074 -13.778 1.00 24.16 175 VAL A CA 1
ATOM 1361 C C . VAL A 1 175 ? -9.098 -2.202 -12.839 1.00 24.16 175 VAL A C 1
ATOM 1363 O O . VAL A 1 175 ? -9.019 -1.983 -11.626 1.00 24.16 175 VAL A O 1
ATOM 1366 N N . PRO A 1 176 ? -8.855 -3.439 -13.322 1.00 28.12 176 PRO A N 1
ATOM 1367 C CA . PRO A 1 176 ? -8.609 -4.596 -12.469 1.00 28.12 176 PRO A CA 1
ATOM 1368 C C . PRO A 1 176 ? -7.110 -4.804 -12.156 1.00 28.12 176 PRO A C 1
ATOM 1370 O O . PRO A 1 176 ? -6.286 -4.776 -13.058 1.00 28.12 176 PRO A O 1
ATOM 1373 N N . PHE A 1 177 ? -6.793 -5.161 -10.900 1.00 25.22 177 PHE A N 1
ATOM 1374 C CA . PHE A 1 177 ? -5.453 -5.512 -10.358 1.00 25.22 177 PHE A CA 1
ATOM 1375 C C . PHE A 1 177 ? -4.404 -4.371 -10.295 1.00 25.22 177 PHE A C 1
ATOM 1377 O O . PHE A 1 177 ? -4.703 -3.269 -10.716 1.00 25.22 177 PHE A O 1
ATOM 1384 N N . LEU A 1 178 ? -3.220 -4.655 -9.719 1.00 41.44 178 LEU A N 1
ATOM 1385 C CA . LEU A 1 178 ? -1.954 -3.881 -9.660 1.00 41.44 178 LEU A CA 1
ATOM 1386 C C . LEU A 1 178 ? -1.589 -3.113 -8.389 1.00 41.44 178 LEU A C 1
ATOM 1388 O O . LEU A 1 178 ? -2.361 -2.293 -7.906 1.00 41.44 178 LEU A O 1
ATOM 1392 N N . LEU A 1 179 ? -0.316 -3.288 -7.995 1.00 42.31 179 LEU A N 1
ATOM 1393 C CA . LEU A 1 179 ? 0.559 -2.172 -7.636 1.00 42.31 179 LEU A CA 1
ATOM 1394 C C . LEU A 1 179 ? 1.172 -1.571 -8.913 1.00 42.31 179 LEU A C 1
ATOM 1396 O O . LEU A 1 179 ? 2.117 -2.154 -9.440 1.00 42.31 179 LEU A O 1
ATOM 1400 N N . ARG A 1 180 ? 0.602 -0.472 -9.439 1.00 47.53 180 ARG A N 1
ATOM 1401 C CA . ARG A 1 180 ? 1.222 0.344 -10.507 1.00 47.53 180 ARG A CA 1
ATOM 1402 C C . ARG A 1 180 ? 1.938 1.507 -9.863 1.00 47.53 180 ARG A C 1
ATOM 1404 O O . ARG A 1 180 ? 1.323 2.179 -9.039 1.00 47.53 180 ARG A O 1
ATOM 1411 N N . VAL A 1 181 ? 3.170 1.766 -10.279 1.00 47.88 181 VAL A N 1
ATOM 1412 C CA . VAL A 1 181 ? 3.842 3.044 -10.055 1.00 47.88 181 VAL A CA 1
ATOM 1413 C C . VAL A 1 181 ? 4.044 3.696 -11.419 1.00 47.88 181 VAL A C 1
ATOM 1415 O O . VAL A 1 181 ? 4.687 3.087 -12.264 1.00 47.88 181 VAL A O 1
ATOM 1418 N N . CYS A 1 182 ? 3.474 4.879 -11.657 1.00 39.94 182 CYS A N 1
ATOM 1419 C CA . CYS A 1 182 ? 3.544 5.557 -12.961 1.00 39.94 182 CYS A CA 1
ATOM 1420 C C . CYS A 1 182 ? 4.026 7.002 -12.833 1.00 39.94 182 CYS A C 1
ATOM 1422 O O . CYS A 1 182 ? 3.713 7.656 -11.832 1.00 39.94 182 CYS A O 1
ATOM 1424 N N . PHE A 1 183 ? 4.711 7.505 -13.863 1.00 31.06 183 PHE A N 1
ATOM 1425 C CA . PHE A 1 183 ? 4.958 8.938 -14.038 1.00 31.06 183 PHE A CA 1
ATOM 1426 C C . PHE A 1 183 ? 3.799 9.590 -14.804 1.00 31.06 183 PHE A C 1
ATOM 1428 O O . PHE A 1 183 ? 3.287 9.032 -15.768 1.00 31.06 183 PHE A O 1
ATOM 1435 N N . GLY A 1 184 ? 3.332 10.755 -14.351 1.00 29.33 184 GLY A N 1
ATOM 1436 C CA . GLY A 1 184 ? 2.304 11.530 -15.049 1.00 29.33 184 GLY A CA 1
ATOM 1437 C C . GLY A 1 184 ? 2.924 12.592 -15.954 1.00 29.33 184 GLY A C 1
ATOM 1438 O O . GLY A 1 184 ? 3.518 13.539 -15.443 1.00 29.33 184 GLY A O 1
ATOM 1439 N N . TYR A 1 185 ? 2.756 12.477 -17.272 1.00 30.09 185 TYR A N 1
ATOM 1440 C CA . TYR A 1 185 ? 3.072 13.557 -18.208 1.00 30.09 185 TYR A CA 1
ATOM 1441 C C . TYR A 1 185 ? 1.954 14.612 -18.257 1.00 30.09 185 TYR A C 1
ATOM 1443 O O . TYR A 1 185 ? 0.767 14.332 -18.084 1.00 30.09 185 TYR A O 1
ATOM 1451 N N . GLU A 1 186 ? 2.371 15.859 -18.467 1.00 25.97 186 GLU A N 1
ATOM 1452 C CA . GLU A 1 186 ? 1.527 17.038 -18.655 1.00 25.97 186 GLU A CA 1
ATOM 1453 C C . GLU A 1 186 ? 0.779 16.937 -19.999 1.00 25.97 186 GLU A C 1
ATOM 1455 O O . GLU A 1 186 ? 1.407 16.759 -21.045 1.00 25.97 186 GLU A O 1
ATOM 1460 N N . TRP A 1 187 ? -0.550 17.092 -19.999 1.00 22.59 187 TRP A N 1
ATOM 1461 C CA . TRP A 1 187 ? -1.307 17.290 -21.239 1.00 22.59 187 TRP A CA 1
ATOM 1462 C C . TRP A 1 187 ? -0.899 18.634 -21.847 1.00 22.59 187 TRP A C 1
ATOM 1464 O O . TRP A 1 187 ? -1.224 19.693 -21.305 1.00 22.59 187 TRP A O 1
ATOM 1474 N N . ARG A 1 188 ? -0.167 18.605 -22.964 1.00 20.84 188 ARG A N 1
ATOM 1475 C CA . ARG A 1 188 ? 0.024 19.804 -23.787 1.00 20.84 188 ARG A CA 1
ATOM 1476 C C . ARG A 1 188 ? -1.228 20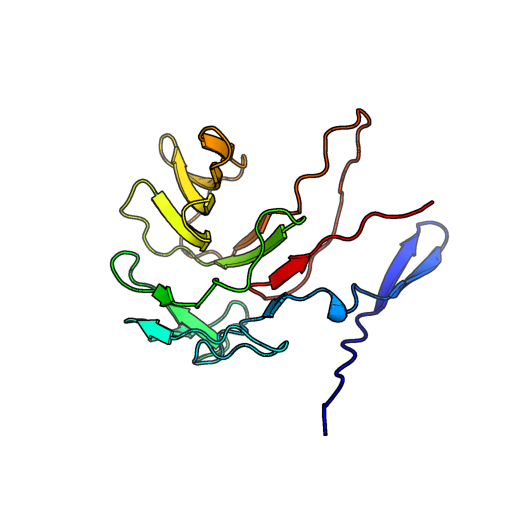.020 -24.650 1.00 20.84 188 ARG A C 1
ATOM 1478 O O . ARG A 1 188 ? -1.786 19.025 -25.109 1.00 20.84 188 ARG A O 1
ATOM 1485 N N . PRO A 1 189 ? -1.680 21.280 -24.800 1.00 37.03 189 PRO A N 1
ATOM 1486 C CA . PRO A 1 189 ? -2.936 21.626 -25.465 1.00 37.03 189 PRO A CA 1
ATOM 1487 C C . PRO A 1 189 ? -2.988 21.206 -26.934 1.00 37.03 189 PRO A C 1
ATOM 1489 O O . PRO A 1 189 ? -1.909 21.137 -27.569 1.00 37.03 189 PRO A O 1
#

Secondary structure (DSSP, 8-state):
---------EEEEE-TT--EEEEEPPPGGGEEEEE--SSS---SSSS-PPEEES-EEEE-TTS-EEEEEE--SSS-EEE--GGG--TTS-EEEEEEE--S---SSEEEEEEETTTEEEEEEEETTEEEEEEEEESSSEEEEEEEEEPPTT--EEEEE-------S-------------EEEEE------

Sequence (189 aa):
MMMQRDLDVEIQFKDHAGNEYSFEGPDDSDLLAFYPLDGGALEQSGGFSGTLNGTDVTVDRSGKKGKALFFNGQSDNIQVDGSGILLNEHLSVSAWVKPHDLQSSYHTVVGLREAFNLKLQKNGQGYYLAVHIKTNGWDSGQGSTLIDMDRWYHISQPPMMEKKSDSMSMDRMMVPFLLRVCFGYEWRP

Foldseek 3Di:
DDPPDFPQPWDWDADPVGDIDTDGDDGCPFWPWWAQQQQAQQTDSDDFRWDWDPKDWQADPVRDTSRHIDDPQPTTDTHTDCVVPDPVFFKKWKAKDAAADDDDQWGFPDDDPVAWTFIFGDDDPFTWTKIWGADVHIDIDTDPDGDDHRDIDMDMDGGDDDDDDDDDDPPDDDDDGTGTIGTDDDDDD